Protein AF-A0AAD9V9X5-F1 (afdb_monomer)

Radius of gyration: 22.79 Å; Cα contacts (8 Å, |Δi|>4): 236; chains: 1; bounding box: 56×42×61 Å

pLDDT: mean 84.73, std 11.27, range [33.97, 95.31]

Structure (mmCIF, N/CA/C/O backbone):
data_AF-A0AAD9V9X5-F1
#
_entry.id   AF-A0AAD9V9X5-F1
#
loop_
_atom_site.group_PDB
_atom_site.id
_atom_site.type_symbol
_atom_site.label_atom_id
_atom_site.label_alt_id
_atom_site.label_comp_id
_atom_site.label_asym_id
_atom_site.label_entity_id
_atom_site.label_seq_id
_atom_site.pdbx_PDB_ins_code
_atom_site.Cartn_x
_atom_site.Cartn_y
_atom_site.Cartn_z
_atom_site.occupancy
_atom_site.B_iso_or_equiv
_atom_site.auth_seq_id
_atom_site.auth_comp_id
_atom_site.auth_asym_id
_atom_site.auth_atom_id
_atom_site.pdbx_PDB_model_num
ATOM 1 N N . MET A 1 1 ? -15.789 -14.118 16.056 1.00 52.50 1 MET A N 1
ATOM 2 C CA . MET A 1 1 ? -15.269 -13.652 14.751 1.00 52.50 1 MET A CA 1
ATOM 3 C C . MET A 1 1 ? -16.185 -12.547 14.242 1.00 52.50 1 MET A C 1
ATOM 5 O O . MET A 1 1 ? -17.356 -12.593 14.612 1.00 52.50 1 MET A O 1
ATOM 9 N N . PRO A 1 2 ? -15.682 -11.543 13.499 1.00 64.50 2 PRO A N 1
ATOM 10 C CA . PRO A 1 2 ? -16.537 -10.512 12.907 1.00 64.50 2 PRO A CA 1
ATOM 11 C C . PRO A 1 2 ? -17.587 -11.158 11.996 1.00 64.50 2 PRO A C 1
ATOM 13 O O . PRO A 1 2 ? -17.269 -12.102 11.276 1.00 64.50 2 PRO A O 1
ATOM 16 N N . ALA A 1 3 ? -18.829 -10.673 12.054 1.00 72.44 3 ALA A N 1
ATOM 17 C CA . ALA A 1 3 ? -19.921 -11.204 11.234 1.00 72.44 3 ALA A CA 1
ATOM 18 C C . ALA A 1 3 ? -19.736 -10.841 9.752 1.00 72.44 3 ALA A C 1
ATOM 20 O O . ALA A 1 3 ? -20.106 -11.615 8.877 1.00 72.44 3 ALA A O 1
ATOM 21 N N . PHE A 1 4 ? -19.113 -9.687 9.490 1.00 83.44 4 PHE A N 1
ATOM 22 C CA . PHE A 1 4 ? -18.787 -9.192 8.155 1.00 83.44 4 PHE A CA 1
ATOM 23 C C . PHE A 1 4 ? -17.370 -8.605 8.191 1.00 83.44 4 PHE A C 1
ATOM 25 O O . PHE A 1 4 ? -17.216 -7.457 8.585 1.00 83.44 4 PHE A O 1
ATOM 32 N N . PRO A 1 5 ? -16.308 -9.372 7.899 1.00 89.88 5 PRO A N 1
ATOM 33 C CA . PRO A 1 5 ? -14.942 -8.871 8.023 1.00 89.88 5 PRO A CA 1
ATOM 34 C C . PRO A 1 5 ? -14.666 -7.745 7.020 1.00 89.88 5 PRO A C 1
ATOM 36 O O . PRO A 1 5 ? -14.820 -7.932 5.817 1.00 89.88 5 PRO A O 1
ATOM 39 N N . LEU A 1 6 ? -14.196 -6.607 7.532 1.00 92.19 6 LEU A N 1
ATOM 40 C CA . LEU A 1 6 ? -13.802 -5.438 6.750 1.00 92.19 6 LEU A CA 1
ATOM 41 C C . LEU A 1 6 ? -12.287 -5.208 6.840 1.00 92.19 6 LEU A C 1
ATOM 43 O O . LEU A 1 6 ? -11.717 -5.167 7.937 1.00 92.19 6 LEU A O 1
ATOM 47 N N . VAL A 1 7 ? -11.638 -4.996 5.698 1.00 94.88 7 VAL A N 1
ATOM 48 C CA . VAL A 1 7 ? -10.236 -4.574 5.601 1.00 94.88 7 VAL A CA 1
ATOM 49 C C . VAL A 1 7 ? -10.170 -3.132 5.111 1.00 94.88 7 VAL A C 1
ATOM 51 O O . VAL A 1 7 ? -10.675 -2.805 4.041 1.00 94.88 7 VAL A O 1
ATOM 54 N N . ILE A 1 8 ? -9.518 -2.262 5.881 1.00 93.50 8 ILE A N 1
ATOM 55 C CA . ILE A 1 8 ? -9.288 -0.869 5.479 1.00 93.50 8 ILE A CA 1
ATOM 56 C C . ILE A 1 8 ? -7.951 -0.794 4.751 1.00 93.50 8 ILE A C 1
ATOM 58 O O . ILE A 1 8 ? -6.938 -1.207 5.311 1.00 93.50 8 ILE A O 1
ATOM 62 N N . VAL A 1 9 ? -7.927 -0.233 3.545 1.00 94.69 9 VAL A N 1
ATOM 63 C CA . VAL A 1 9 ? -6.708 -0.043 2.752 1.00 94.69 9 VAL A CA 1
ATOM 64 C C . VAL A 1 9 ? -6.422 1.449 2.586 1.00 94.69 9 VAL A C 1
ATOM 66 O O . VAL A 1 9 ? -7.150 2.176 1.912 1.00 94.69 9 VAL A O 1
ATOM 69 N N . VAL A 1 10 ? -5.335 1.909 3.200 1.00 93.25 10 VAL A N 1
ATOM 70 C CA . VAL A 1 10 ? -4.804 3.266 3.058 1.00 93.25 10 VAL A CA 1
ATOM 71 C C . VAL A 1 10 ? -3.790 3.268 1.921 1.00 93.25 10 VAL A C 1
ATOM 73 O O . VAL A 1 10 ? -2.749 2.621 2.041 1.00 93.25 10 VAL A O 1
ATOM 76 N N . SER A 1 11 ? -4.050 4.011 0.843 1.00 90.62 11 SER A N 1
ATOM 77 C CA . SER A 1 11 ? -3.133 4.100 -0.305 1.00 90.62 11 SER A CA 1
ATOM 78 C C . SER A 1 11 ? -2.888 5.552 -0.754 1.00 90.62 11 SER A C 1
ATOM 80 O O . SER A 1 11 ? -3.828 6.346 -0.831 1.00 90.62 11 SER A O 1
ATOM 82 N N . PRO A 1 12 ? -1.635 5.948 -1.067 1.00 79.19 12 PRO A N 1
ATOM 83 C CA . PRO A 1 12 ? -1.303 7.309 -1.498 1.00 79.19 12 PRO A CA 1
ATOM 84 C C . PRO A 1 12 ? -1.527 7.571 -2.996 1.00 79.19 12 PRO A C 1
ATOM 86 O O . PRO A 1 12 ? -1.335 8.713 -3.438 1.00 79.19 12 PRO A O 1
ATOM 89 N N . LEU A 1 13 ? -1.830 6.537 -3.790 1.00 77.62 13 LEU A N 1
ATOM 90 C CA . LEU A 1 13 ? -1.809 6.585 -5.254 1.00 77.62 13 LEU A CA 1
ATOM 91 C C . LEU A 1 13 ? -3.097 6.007 -5.846 1.00 77.62 13 LEU A C 1
ATOM 93 O O . LEU A 1 13 ? -3.289 4.797 -5.889 1.00 77.62 13 LEU A O 1
ATOM 97 N N . SER A 1 14 ? -3.949 6.882 -6.379 1.00 73.69 14 SER A N 1
ATOM 98 C CA . SER A 1 14 ? -5.229 6.502 -6.990 1.00 73.69 14 SER A CA 1
ATOM 99 C C . SER A 1 14 ? -5.089 5.611 -8.228 1.00 73.69 14 SER A C 1
ATOM 101 O O . SER A 1 14 ? -5.999 4.844 -8.522 1.00 73.69 14 SER A O 1
ATOM 103 N N . SER A 1 15 ? -3.965 5.682 -8.952 1.00 74.62 15 SER A N 1
ATOM 104 C CA . SER A 1 15 ? -3.719 4.845 -10.133 1.00 74.62 15 SER A CA 1
ATOM 105 C C . SER A 1 15 ? -3.572 3.364 -9.781 1.00 74.62 15 SER A C 1
ATOM 107 O O . SER A 1 15 ? -4.175 2.532 -10.443 1.00 74.62 15 SER A O 1
ATOM 109 N N . ILE A 1 16 ? -2.838 3.043 -8.711 1.00 77.88 16 ILE A N 1
ATOM 110 C CA . ILE A 1 16 ? -2.623 1.659 -8.251 1.00 77.88 16 ILE A CA 1
ATOM 111 C C . ILE A 1 16 ? -3.915 1.076 -7.676 1.00 77.88 16 ILE A C 1
ATOM 113 O O . ILE A 1 16 ? -4.229 -0.095 -7.873 1.00 77.88 16 ILE A O 1
ATOM 117 N N . VAL A 1 17 ? -4.685 1.914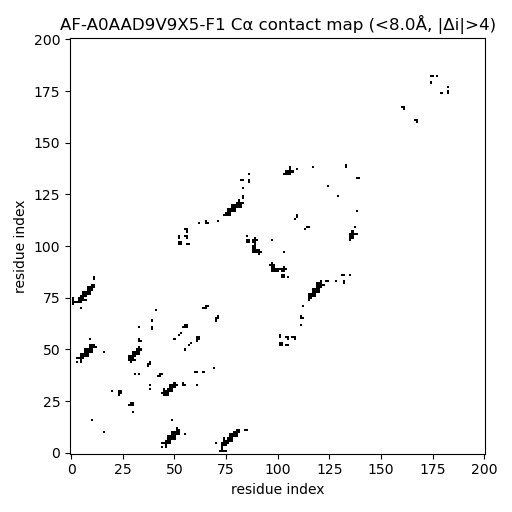 -6.983 1.00 85.56 17 VAL A N 1
ATOM 118 C CA . VAL A 1 17 ? -5.940 1.501 -6.358 1.00 85.56 17 VAL A CA 1
ATOM 119 C C . VAL A 1 17 ? -6.941 0.979 -7.392 1.00 85.56 17 VAL A C 1
ATOM 121 O O . VAL A 1 17 ? -7.599 -0.020 -7.126 1.00 85.56 17 VAL A O 1
ATOM 124 N N . LYS A 1 18 ? -7.028 1.586 -8.585 1.00 85.88 18 LYS A N 1
ATOM 125 C CA . LYS A 1 18 ? -7.938 1.117 -9.648 1.00 85.88 18 LYS A CA 1
ATOM 126 C C . LYS A 1 18 ? -7.653 -0.325 -10.068 1.00 85.88 18 LYS A C 1
ATOM 128 O O . LYS A 1 18 ? -8.586 -1.117 -10.169 1.00 85.88 18 LYS A O 1
ATOM 133 N N . ASP A 1 19 ? -6.382 -0.664 -10.262 1.00 86.75 19 ASP A N 1
ATOM 134 C CA . ASP A 1 19 ? -5.977 -2.013 -10.668 1.00 86.75 19 ASP A CA 1
ATOM 135 C C . ASP A 1 19 ? -6.264 -3.035 -9.558 1.00 86.75 19 ASP A C 1
ATOM 137 O O . ASP A 1 19 ? -6.790 -4.118 -9.823 1.00 86.75 19 ASP A O 1
ATOM 141 N N . GLN A 1 20 ? -5.976 -2.677 -8.300 1.00 90.69 20 GLN A N 1
ATOM 142 C CA . GLN A 1 20 ? -6.265 -3.529 -7.141 1.00 90.69 20 GLN A CA 1
ATOM 143 C C . GLN A 1 20 ? -7.770 -3.772 -6.967 1.00 90.69 20 GLN A C 1
ATOM 145 O O . GLN A 1 20 ? -8.187 -4.908 -6.743 1.00 90.69 20 GLN A O 1
ATOM 150 N N . VAL A 1 21 ? -8.588 -2.726 -7.106 1.00 91.56 21 VAL A N 1
ATOM 151 C CA . VAL A 1 21 ? -10.051 -2.822 -7.009 1.00 91.56 21 VAL A CA 1
ATOM 152 C C . VAL A 1 21 ? -10.596 -3.702 -8.127 1.00 91.56 21 VAL A C 1
ATOM 154 O O . VAL A 1 21 ? -11.341 -4.632 -7.840 1.00 91.56 21 VAL A O 1
ATOM 157 N N . GLY A 1 22 ? -10.163 -3.494 -9.376 1.00 91.25 22 GLY A N 1
ATOM 158 C CA . GLY A 1 22 ? -10.581 -4.335 -10.500 1.00 91.25 22 GLY A CA 1
ATOM 159 C C . GLY A 1 22 ? -10.255 -5.815 -10.279 1.00 91.25 22 GLY A C 1
ATOM 160 O O . GLY A 1 22 ? -11.092 -6.681 -10.529 1.00 91.25 22 GLY A O 1
ATOM 161 N N . PHE A 1 23 ? -9.072 -6.118 -9.739 1.00 93.25 23 PHE A N 1
ATOM 162 C CA . PHE A 1 23 ? -8.702 -7.485 -9.372 1.00 93.25 23 PHE A CA 1
ATOM 163 C C . PHE A 1 23 ? -9.604 -8.071 -8.273 1.00 93.25 23 PHE A C 1
ATOM 165 O O . PHE A 1 23 ? -10.083 -9.194 -8.420 1.00 93.25 23 PHE A O 1
ATOM 172 N N . LEU A 1 24 ? -9.866 -7.324 -7.197 1.00 94.56 24 LEU A N 1
ATOM 173 C CA . LEU A 1 24 ? -10.721 -7.774 -6.091 1.00 94.56 24 LEU A CA 1
ATOM 174 C C . LEU A 1 24 ? -12.172 -7.995 -6.533 1.00 94.56 24 LEU A C 1
ATOM 176 O O . LEU A 1 24 ? -12.765 -9.022 -6.206 1.00 94.56 24 LEU A O 1
ATOM 180 N N . THR A 1 25 ? -12.726 -7.079 -7.324 1.00 93.62 25 THR A N 1
ATOM 181 C CA . THR A 1 25 ? -14.082 -7.204 -7.866 1.00 93.62 25 THR A CA 1
ATOM 182 C C . THR A 1 25 ? -14.200 -8.397 -8.816 1.00 93.62 25 THR A C 1
ATOM 184 O O . THR A 1 25 ? -15.182 -9.129 -8.745 1.00 93.62 25 THR A O 1
ATOM 187 N N . ASN A 1 26 ? -13.179 -8.673 -9.639 1.00 95.31 26 ASN A N 1
ATOM 188 C CA . ASN A 1 26 ? -13.147 -9.871 -10.491 1.00 95.31 26 ASN A CA 1
ATOM 189 C C . ASN A 1 26 ? -13.123 -11.184 -9.689 1.00 95.31 26 ASN A C 1
ATOM 191 O O . ASN A 1 26 ? -13.543 -12.220 -10.199 1.00 95.31 26 ASN A O 1
ATOM 195 N N . LEU A 1 27 ? -12.644 -11.153 -8.443 1.00 94.69 27 LEU A N 1
ATOM 196 C CA . LEU A 1 27 ? -12.712 -12.281 -7.510 1.00 94.69 27 LEU A CA 1
ATOM 197 C C . LEU A 1 27 ? -14.045 -12.353 -6.742 1.00 94.69 27 LEU A C 1
ATOM 199 O O . LEU A 1 27 ? -14.232 -13.274 -5.950 1.00 94.69 27 LEU A O 1
ATOM 203 N N . GLY A 1 28 ? -14.962 -11.408 -6.969 1.00 93.56 28 GLY A N 1
ATOM 204 C CA . GLY A 1 28 ? -16.272 -11.348 -6.321 1.00 93.56 28 GLY A CA 1
ATOM 205 C C . GLY A 1 28 ? -16.290 -10.621 -4.976 1.00 93.56 28 GLY A C 1
ATOM 206 O O . GLY A 1 28 ? -17.264 -10.760 -4.241 1.00 93.56 28 GLY A O 1
ATOM 207 N N . PHE A 1 29 ? -15.243 -9.865 -4.629 1.00 94.12 29 PHE A N 1
ATOM 208 C CA . PHE A 1 29 ? -15.231 -9.070 -3.399 1.00 94.12 29 PHE A CA 1
ATOM 209 C C . PHE A 1 29 ? -15.936 -7.725 -3.578 1.00 94.12 29 PHE A C 1
ATOM 211 O O . PHE A 1 29 ? -15.733 -7.024 -4.573 1.00 94.12 29 PHE A O 1
ATOM 218 N N . GLU A 1 30 ? -16.688 -7.324 -2.554 1.00 92.62 30 GLU A N 1
ATOM 219 C CA . GLU A 1 30 ? -17.260 -5.981 -2.468 1.00 92.62 30 GLU A CA 1
ATOM 220 C C . GLU A 1 30 ? -16.213 -4.978 -1.973 1.00 92.62 30 GLU A C 1
ATOM 222 O O . GLU A 1 30 ? -15.616 -5.140 -0.899 1.00 92.62 30 GLU A O 1
ATOM 227 N N . VAL A 1 31 ? -16.000 -3.926 -2.761 1.00 93.12 31 VAL A N 1
ATOM 228 C CA . VAL A 1 31 ? -15.011 -2.879 -2.504 1.00 93.12 31 VAL A CA 1
ATOM 229 C C . VAL A 1 31 ? -15.703 -1.524 -2.548 1.00 93.12 31 VAL A C 1
ATOM 231 O O . VAL A 1 31 ? -16.470 -1.264 -3.469 1.00 93.12 31 VAL A O 1
ATOM 234 N N . ALA A 1 32 ? -15.413 -0.661 -1.579 1.00 91.31 32 ALA A N 1
ATOM 235 C CA . ALA A 1 32 ? -15.947 0.696 -1.524 1.00 91.31 32 ALA A CA 1
ATOM 236 C C . ALA A 1 32 ? -14.847 1.724 -1.232 1.00 91.31 32 ALA A C 1
ATOM 238 O O . ALA A 1 32 ? -13.739 1.362 -0.804 1.00 91.31 32 ALA A O 1
ATOM 239 N N . PHE A 1 33 ? -15.150 3.007 -1.437 1.00 89.44 33 PHE A N 1
ATOM 240 C CA . PHE A 1 33 ? -14.191 4.097 -1.266 1.00 89.44 33 PHE A CA 1
ATOM 241 C C . PHE A 1 33 ? -14.623 5.110 -0.213 1.00 89.44 33 PHE A C 1
ATOM 243 O O . PHE A 1 33 ? -15.734 5.628 -0.212 1.00 89.44 33 PHE A O 1
ATOM 250 N N . ILE A 1 34 ? -13.688 5.487 0.652 1.00 84.06 34 ILE A N 1
ATOM 251 C CA . ILE A 1 34 ? -13.884 6.559 1.622 1.00 84.06 34 ILE A CA 1
ATOM 252 C C . ILE A 1 34 ? -14.127 7.868 0.873 1.00 84.06 34 ILE A C 1
ATOM 254 O O . ILE A 1 34 ? -13.261 8.354 0.144 1.00 84.06 34 ILE A O 1
ATOM 258 N N . GLY A 1 35 ? -15.314 8.432 1.081 1.00 72.88 35 GLY A N 1
ATOM 259 C CA . GLY A 1 35 ? -15.832 9.586 0.347 1.00 72.88 35 GLY A CA 1
ATOM 260 C C . GLY A 1 35 ? -17.194 9.309 -0.288 1.00 72.88 35 GLY A C 1
ATOM 261 O O . GLY A 1 35 ? -17.927 10.254 -0.564 1.00 72.88 35 GLY A O 1
ATOM 262 N N . GLU A 1 36 ? -17.559 8.037 -0.463 1.00 72.81 36 GLU A N 1
ATOM 263 C CA . GLU A 1 36 ? -18.901 7.626 -0.880 1.00 72.81 36 GLU A CA 1
ATOM 264 C C . GLU A 1 36 ? -19.849 7.702 0.332 1.00 72.81 36 GLU A C 1
ATOM 266 O O . GLU A 1 36 ? -19.603 7.081 1.370 1.00 72.81 36 GLU A O 1
ATOM 271 N N . GLY A 1 37 ? -20.896 8.532 0.235 1.00 63.84 37 GLY A N 1
ATOM 272 C CA . GLY A 1 37 ? -21.766 8.891 1.367 1.00 63.84 37 GLY A CA 1
ATOM 273 C C . GLY A 1 37 ? -22.451 7.697 2.038 1.00 63.84 37 GLY A C 1
ATOM 274 O O . GLY A 1 37 ? -22.542 7.651 3.264 1.00 63.84 37 GLY A O 1
ATOM 275 N N . ASP A 1 38 ? -22.818 6.687 1.251 1.00 69.31 38 ASP A N 1
ATOM 276 C CA . ASP A 1 38 ? -23.560 5.501 1.699 1.00 69.31 38 ASP A CA 1
ATOM 277 C C . ASP A 1 38 ? -22.790 4.630 2.710 1.00 69.31 38 ASP A C 1
ATOM 279 O O . ASP A 1 38 ? -23.383 3.857 3.471 1.00 69.31 38 ASP A O 1
ATOM 283 N N . ILE A 1 39 ? -21.459 4.761 2.754 1.00 77.56 39 ILE A N 1
ATOM 284 C CA . ILE A 1 39 ? -20.601 4.036 3.699 1.00 77.56 39 ILE A CA 1
ATOM 285 C C . ILE A 1 39 ? -20.759 4.614 5.107 1.00 77.56 39 ILE A C 1
ATOM 287 O O . ILE A 1 39 ? -20.832 3.866 6.083 1.00 77.56 39 ILE A O 1
ATOM 291 N N . ILE A 1 40 ? -20.848 5.940 5.235 1.00 72.75 40 ILE A N 1
ATOM 292 C CA . ILE A 1 40 ? -20.985 6.596 6.544 1.00 72.75 40 ILE A CA 1
ATOM 293 C C . ILE A 1 40 ? -22.306 6.180 7.199 1.00 72.75 40 ILE A C 1
ATOM 295 O O . ILE A 1 40 ? -22.339 5.904 8.397 1.00 72.75 40 ILE A O 1
ATOM 299 N N . GLU A 1 41 ? -23.365 6.062 6.398 1.00 71.12 41 GLU A N 1
ATOM 300 C CA . GLU A 1 41 ? -24.692 5.625 6.845 1.00 71.12 41 GLU A CA 1
ATOM 301 C C . GLU A 1 41 ? -24.750 4.128 7.200 1.00 71.12 41 GLU A C 1
ATOM 303 O O . GLU A 1 41 ? -25.682 3.682 7.867 1.00 71.12 41 GLU A O 1
ATOM 308 N N . GLY A 1 42 ? -23.738 3.342 6.810 1.00 71.25 42 GLY A N 1
ATOM 309 C CA . GLY A 1 42 ? -23.670 1.903 7.080 1.00 71.25 42 GLY A CA 1
ATOM 310 C C . GLY A 1 42 ? -24.628 1.067 6.227 1.00 71.25 42 GLY A C 1
ATOM 311 O O . GLY A 1 42 ? -24.882 -0.096 6.553 1.00 71.25 42 GLY A O 1
ATOM 312 N N . ASN A 1 43 ? -25.145 1.643 5.138 1.00 75.88 43 ASN A N 1
ATOM 313 C CA . ASN A 1 43 ? -26.044 0.969 4.198 1.00 75.88 43 ASN A CA 1
ATOM 314 C C . ASN A 1 43 ? -25.306 -0.064 3.332 1.00 75.88 43 ASN A C 1
ATOM 316 O O . ASN A 1 43 ? -25.917 -1.006 2.830 1.00 75.88 43 ASN A O 1
ATOM 320 N N . ILE A 1 44 ? -23.987 0.088 3.194 1.00 79.12 44 ILE A N 1
ATOM 321 C CA . ILE A 1 44 ? -23.110 -0.812 2.441 1.00 79.12 44 ILE A CA 1
ATOM 322 C C . ILE A 1 44 ? -22.174 -1.526 3.419 1.00 79.12 44 ILE A C 1
ATOM 324 O O . ILE A 1 44 ? -21.664 -0.918 4.362 1.00 79.12 44 ILE A O 1
ATOM 328 N N . LYS A 1 45 ? -21.928 -2.822 3.192 1.00 84.56 45 LYS A N 1
ATOM 329 C CA . LYS A 1 45 ? -21.042 -3.662 4.017 1.00 84.56 45 LYS A CA 1
ATOM 330 C C . LYS A 1 45 ? -19.897 -4.238 3.178 1.00 84.56 45 LYS A C 1
ATOM 332 O O . LYS A 1 45 ? -19.832 -5.454 3.001 1.00 84.56 45 LYS A O 1
ATOM 337 N N . PRO A 1 46 ? -18.993 -3.385 2.667 1.00 90.69 46 PRO A N 1
ATOM 338 C CA . PRO A 1 46 ? -17.915 -3.851 1.814 1.00 90.69 46 PRO A CA 1
ATOM 339 C C . PRO A 1 46 ? -16.939 -4.728 2.604 1.00 90.69 46 PRO A C 1
ATOM 341 O O . PRO A 1 46 ? -16.766 -4.575 3.815 1.00 90.69 46 PRO A O 1
ATOM 344 N N . GLN A 1 47 ? -16.238 -5.610 1.900 1.00 93.44 47 GLN A N 1
ATOM 345 C CA . GLN A 1 47 ? -15.145 -6.396 2.476 1.00 93.44 47 GLN A CA 1
ATOM 346 C C . GLN A 1 47 ? -13.828 -5.612 2.452 1.00 93.44 47 GLN A C 1
ATOM 348 O O . GLN A 1 47 ? -12.964 -5.822 3.307 1.00 93.44 47 GLN A O 1
ATOM 353 N N . PHE A 1 48 ? -13.692 -4.670 1.513 1.00 94.44 48 PHE A N 1
ATOM 354 C CA . PHE A 1 48 ? -12.545 -3.773 1.401 1.00 94.44 48 PHE A CA 1
ATOM 355 C C . PHE A 1 48 ? -12.988 -2.314 1.325 1.00 94.44 48 PHE A C 1
ATOM 357 O O . PHE A 1 48 ? -13.823 -1.950 0.501 1.00 94.44 48 PHE A O 1
ATOM 364 N N . LEU A 1 49 ? -12.383 -1.464 2.151 1.00 92.69 49 LEU A N 1
ATOM 365 C CA . LEU A 1 49 ? -12.619 -0.024 2.152 1.00 92.69 49 LEU A CA 1
ATOM 366 C C . LEU A 1 49 ? -11.323 0.715 1.828 1.00 92.69 49 LEU A C 1
ATOM 368 O O . LEU A 1 49 ? -10.401 0.747 2.645 1.00 92.69 49 LEU A O 1
ATOM 372 N N . TYR A 1 50 ? -11.258 1.317 0.645 1.00 93.31 50 TYR A N 1
ATOM 373 C CA . TYR A 1 50 ? -10.095 2.066 0.177 1.00 93.31 50 TYR A CA 1
ATOM 374 C C . TYR A 1 50 ? -10.198 3.545 0.526 1.00 93.31 50 TYR A C 1
ATOM 376 O O . TYR A 1 50 ? -11.247 4.162 0.377 1.00 93.31 50 TYR A O 1
ATOM 384 N N . GLY A 1 51 ? -9.086 4.160 0.914 1.00 90.81 51 GLY A N 1
ATOM 385 C CA . GLY A 1 51 ? -9.031 5.605 1.098 1.00 90.81 51 GLY A CA 1
ATOM 386 C C . GLY A 1 51 ? -7.613 6.146 1.075 1.00 90.81 51 GLY A C 1
ATOM 387 O O . GLY A 1 51 ? -6.638 5.422 1.285 1.00 90.81 51 GLY A O 1
ATOM 388 N N . SER A 1 52 ? -7.490 7.445 0.822 1.00 89.81 52 SER A N 1
ATOM 389 C CA . SER A 1 52 ? -6.221 8.135 1.018 1.00 89.81 52 SER A CA 1
ATOM 390 C C . SER A 1 52 ? -6.058 8.554 2.490 1.00 89.81 52 SER A C 1
ATOM 392 O O . SER A 1 52 ? -7.024 8.533 3.259 1.00 89.81 52 SER A O 1
ATOM 394 N N . PRO A 1 53 ? -4.845 8.936 2.927 1.00 89.06 53 PRO A N 1
ATOM 395 C CA . PRO A 1 53 ? -4.621 9.418 4.290 1.00 89.06 53 PRO A CA 1
ATOM 396 C C . PRO A 1 53 ? -5.511 10.601 4.692 1.00 89.06 53 PRO A C 1
ATOM 398 O O . PRO A 1 53 ? -5.873 10.731 5.858 1.00 89.06 53 PRO A O 1
ATOM 401 N N . GLU A 1 54 ? -5.853 11.471 3.738 1.00 88.88 54 GLU A N 1
ATOM 402 C CA . GLU A 1 54 ? -6.604 12.703 3.981 1.00 88.88 54 GLU A CA 1
ATOM 403 C C . GLU A 1 54 ? -7.999 12.473 4.578 1.00 88.88 54 GLU A C 1
ATOM 405 O O . GLU A 1 54 ? -8.233 12.987 5.666 1.00 88.88 54 GLU A O 1
ATOM 410 N N . PRO A 1 55 ? -8.920 11.715 3.960 1.00 87.19 55 PRO A N 1
ATOM 411 C CA . PRO A 1 55 ? -10.230 11.489 4.556 1.00 87.19 55 PRO A CA 1
ATOM 412 C C . PRO A 1 55 ? -10.169 10.547 5.768 1.00 87.19 55 PRO A C 1
ATOM 414 O O . PRO A 1 55 ? -10.883 10.760 6.737 1.00 87.19 55 PRO A O 1
ATOM 417 N N . ILE A 1 56 ? -9.270 9.556 5.782 1.00 87.44 56 ILE A N 1
ATOM 418 C CA . ILE A 1 56 ? -9.168 8.588 6.891 1.00 87.44 56 ILE A CA 1
ATOM 419 C C . ILE A 1 56 ? -8.748 9.254 8.204 1.00 87.44 56 ILE A C 1
ATOM 421 O O . ILE A 1 56 ? -9.241 8.906 9.276 1.00 87.44 56 ILE A O 1
ATOM 425 N N . VAL A 1 57 ? -7.791 10.178 8.127 1.00 87.19 57 VAL A N 1
ATOM 426 C CA . VAL A 1 57 ? -7.146 10.781 9.302 1.00 87.19 57 VAL A CA 1
ATOM 427 C C . VAL A 1 57 ? -7.532 12.245 9.473 1.00 87.19 57 VAL A C 1
ATOM 429 O O . VAL A 1 57 ? -7.419 12.790 10.569 1.00 87.19 57 VAL A O 1
ATOM 432 N N . GLY A 1 58 ? -7.946 12.916 8.407 1.00 85.94 58 GLY A N 1
ATOM 433 C CA . GLY A 1 58 ? -8.208 14.350 8.413 1.00 85.94 58 GLY A CA 1
ATOM 434 C C . GLY A 1 58 ? -9.666 14.743 8.526 1.00 85.94 58 GLY A C 1
ATOM 435 O O . GLY A 1 58 ? -9.941 15.847 8.991 1.00 85.94 58 GLY A O 1
ATOM 436 N N . ASP A 1 59 ? -10.588 13.863 8.151 1.00 88.12 59 ASP A N 1
ATOM 437 C CA . ASP A 1 59 ? -12.016 14.156 8.180 1.00 88.12 59 ASP A CA 1
ATOM 438 C C . ASP A 1 59 ? -12.657 13.611 9.461 1.00 88.12 59 ASP A C 1
ATOM 440 O O . ASP A 1 59 ? -12.556 12.427 9.794 1.00 88.12 59 ASP A O 1
ATOM 444 N N . ILE A 1 60 ? -13.320 14.501 10.198 1.00 85.62 60 ILE A N 1
ATOM 445 C CA . ILE A 1 60 ? -13.973 14.166 11.461 1.00 85.62 60 ILE A CA 1
ATOM 446 C C . ILE A 1 60 ? -15.141 13.197 11.261 1.00 85.62 60 ILE A C 1
ATOM 448 O O . ILE A 1 60 ? -15.319 12.307 12.088 1.00 85.62 60 ILE A O 1
ATOM 452 N N . LYS A 1 61 ? -15.862 13.286 10.134 1.00 86.00 61 LYS A N 1
ATOM 453 C CA . LYS A 1 61 ? -17.002 12.406 9.842 1.00 86.00 61 LYS A CA 1
ATOM 454 C C . LYS A 1 61 ? -16.557 10.954 9.723 1.00 86.00 61 LYS A C 1
ATOM 456 O O . LYS A 1 61 ? -17.185 10.058 10.275 1.00 86.00 61 LYS A O 1
ATOM 461 N N . PHE A 1 62 ? -15.427 10.714 9.058 1.00 83.06 62 PHE A N 1
ATOM 462 C CA . PHE A 1 62 ? -14.872 9.366 8.933 1.00 83.06 62 PHE A CA 1
ATOM 463 C C . PHE A 1 62 ? -14.264 8.865 10.247 1.00 83.06 62 PHE A C 1
ATOM 465 O O . PHE A 1 62 ? -14.374 7.679 10.553 1.00 83.06 62 PHE A O 1
ATOM 472 N N . LYS A 1 63 ? -13.700 9.748 11.082 1.00 83.81 63 LYS A N 1
ATOM 473 C CA . LYS A 1 63 ? -13.298 9.371 12.451 1.00 83.81 63 LYS A CA 1
ATOM 474 C C . LYS A 1 63 ? -14.492 8.933 13.300 1.00 83.81 63 LYS A C 1
ATOM 476 O O . LYS A 1 63 ? -14.409 7.923 14.002 1.00 83.81 63 LYS A O 1
ATOM 481 N N . GLU A 1 64 ? -15.594 9.673 13.234 1.00 85.00 64 GLU A N 1
ATOM 482 C CA . GLU A 1 64 ? -16.844 9.341 13.923 1.00 85.00 64 GLU A CA 1
ATOM 483 C C . GLU A 1 64 ? -17.447 8.040 13.391 1.00 85.00 64 GLU A C 1
ATOM 485 O O . GLU A 1 64 ? -17.849 7.191 14.186 1.00 85.00 64 GLU A O 1
ATOM 490 N N . MET A 1 65 ? -17.387 7.814 12.075 1.00 86.06 65 MET A N 1
ATOM 491 C CA . MET A 1 65 ? -17.831 6.569 11.449 1.00 86.06 65 MET A CA 1
ATOM 492 C C . MET A 1 65 ? -17.175 5.340 12.102 1.00 86.06 65 MET A C 1
ATOM 494 O O . MET A 1 65 ? -17.860 4.388 12.482 1.00 86.06 65 MET A O 1
ATOM 498 N N . PHE A 1 66 ? -15.857 5.376 12.331 1.00 84.81 66 PHE A N 1
ATOM 499 C CA . PHE A 1 66 ? -15.138 4.282 13.000 1.00 84.81 66 PHE A CA 1
ATOM 500 C C . PHE A 1 66 ? -15.515 4.091 14.475 1.00 84.81 66 PHE A C 1
ATOM 502 O O . PHE A 1 66 ? -15.165 3.066 15.063 1.00 84.81 66 PHE A O 1
ATOM 509 N N . SER A 1 67 ? -16.237 5.035 15.081 1.00 82.88 67 SER A N 1
ATOM 510 C CA . SER A 1 67 ? -16.765 4.899 16.440 1.00 82.88 67 SER A CA 1
ATOM 511 C C . SER A 1 67 ? -18.055 4.071 16.493 1.00 82.88 67 SER A C 1
ATOM 513 O O . SER A 1 67 ? -18.358 3.515 17.554 1.00 82.88 67 SER A O 1
ATOM 515 N N . HIS A 1 68 ? -18.783 3.917 15.378 1.00 84.62 68 HIS A N 1
ATOM 516 C CA . HIS A 1 68 ? -19.978 3.073 15.330 1.00 84.62 68 HIS A CA 1
ATOM 517 C C . HIS A 1 68 ? -19.645 1.599 15.587 1.00 84.62 68 HIS A C 1
ATOM 519 O O . HIS A 1 68 ? -18.641 1.059 15.112 1.00 84.62 68 HIS A O 1
ATOM 525 N N . LEU A 1 69 ? -20.536 0.920 16.319 1.00 81.50 69 LEU A N 1
ATOM 526 C CA . LEU A 1 69 ? -20.344 -0.465 16.756 1.00 81.50 69 LEU A CA 1
ATOM 527 C C . LEU A 1 69 ? -20.074 -1.417 15.584 1.00 81.50 69 LEU A C 1
ATOM 529 O O . LEU A 1 69 ? -19.211 -2.287 15.697 1.00 81.50 69 LEU A O 1
ATOM 533 N N . HIS A 1 70 ? -20.763 -1.197 14.458 1.00 81.94 70 HIS A N 1
ATOM 534 C CA . HIS A 1 70 ? -20.578 -1.958 13.228 1.00 81.94 70 HIS A CA 1
ATOM 535 C C . HIS A 1 70 ? -19.103 -1.993 12.808 1.00 81.94 70 HIS A C 1
ATOM 537 O O . HIS A 1 70 ? -18.527 -3.073 12.719 1.00 81.94 70 HIS A O 1
ATOM 543 N N . TYR A 1 71 ? -18.458 -0.837 12.642 1.00 83.88 71 TYR A N 1
ATOM 544 C CA . TYR A 1 71 ? -17.058 -0.763 12.223 1.00 83.88 71 TYR A CA 1
ATOM 545 C C . TYR A 1 71 ? -16.098 -1.276 13.299 1.00 83.88 71 TYR A C 1
ATOM 547 O O . TYR A 1 71 ? -15.193 -2.057 13.002 1.00 83.88 71 TYR A O 1
ATOM 555 N N . ARG A 1 72 ? -16.322 -0.937 14.575 1.00 82.62 72 ARG A N 1
ATOM 556 C CA . ARG A 1 72 ? -15.440 -1.386 15.672 1.00 82.62 72 ARG A CA 1
ATOM 557 C C . ARG A 1 72 ? -15.373 -2.904 15.821 1.00 82.62 72 ARG A C 1
ATOM 559 O O . ARG A 1 72 ? -14.334 -3.417 16.242 1.00 82.62 72 ARG A O 1
ATOM 566 N N . GLN A 1 73 ? -16.469 -3.602 15.525 1.00 85.31 73 GLN A N 1
ATOM 567 C CA . GLN A 1 73 ? -16.557 -5.060 15.635 1.00 85.31 73 GLN A CA 1
ATOM 568 C C . GLN A 1 73 ? -16.125 -5.791 14.363 1.00 85.31 73 GLN A C 1
ATOM 570 O O . GLN A 1 73 ? -15.677 -6.932 14.459 1.00 85.31 73 GLN A O 1
ATOM 575 N N . ASN A 1 74 ? -16.260 -5.152 13.199 1.00 88.50 74 ASN A N 1
ATOM 576 C CA . ASN A 1 74 ? -16.087 -5.805 11.904 1.00 88.50 74 ASN A CA 1
ATOM 577 C C . ASN A 1 74 ? -14.755 -5.504 11.212 1.00 88.50 74 ASN A C 1
ATOM 579 O O . ASN A 1 74 ? -14.312 -6.321 10.405 1.00 88.50 74 ASN A O 1
ATOM 583 N N . VAL A 1 75 ? -14.072 -4.398 11.545 1.00 91.38 75 VAL A N 1
ATOM 584 C CA . VAL A 1 75 ? -12.728 -4.147 11.004 1.00 91.38 75 VAL A CA 1
ATOM 585 C C . VAL A 1 75 ? -11.770 -5.222 11.513 1.00 91.38 75 VAL A C 1
ATOM 587 O O . VAL A 1 75 ? -11.454 -5.289 12.706 1.00 91.38 75 VAL A O 1
ATOM 590 N N . ALA A 1 76 ? -11.295 -6.042 10.581 1.00 92.94 76 ALA A N 1
ATOM 591 C CA . ALA A 1 76 ? -10.376 -7.142 10.822 1.00 92.94 76 ALA A CA 1
ATOM 592 C C . ALA A 1 76 ? -8.912 -6.684 10.757 1.00 92.94 76 ALA A C 1
ATOM 594 O O . ALA A 1 76 ? -8.094 -7.100 11.579 1.00 92.94 76 ALA A O 1
ATOM 595 N N . ALA A 1 77 ? -8.582 -5.812 9.801 1.00 93.75 77 ALA A N 1
ATOM 596 C CA . ALA A 1 77 ? -7.224 -5.322 9.598 1.00 93.75 77 ALA A CA 1
ATOM 597 C C . ALA A 1 77 ? -7.194 -3.948 8.920 1.00 93.75 77 ALA A C 1
ATOM 599 O O . ALA A 1 77 ? -8.120 -3.552 8.210 1.00 93.75 77 ALA A O 1
ATOM 600 N N . ILE A 1 78 ? -6.080 -3.254 9.126 1.00 94.19 78 ILE A N 1
ATOM 601 C CA . ILE A 1 78 ? -5.714 -2.019 8.441 1.00 94.19 78 ILE A CA 1
ATOM 602 C C . ILE A 1 78 ? -4.467 -2.316 7.616 1.00 94.19 78 ILE A C 1
ATOM 604 O O . ILE A 1 78 ? -3.461 -2.776 8.153 1.00 94.19 78 ILE A O 1
ATOM 608 N N . VAL A 1 79 ? -4.515 -2.027 6.325 1.00 95.25 79 VAL A N 1
ATOM 609 C CA . VAL A 1 79 ? -3.399 -2.164 5.396 1.00 95.25 79 VAL A CA 1
ATOM 610 C C . VAL A 1 79 ? -2.981 -0.774 4.952 1.00 95.25 79 VAL A C 1
ATOM 612 O O . VAL A 1 79 ? -3.763 -0.031 4.376 1.00 95.25 79 VAL A O 1
ATOM 615 N N . CYS A 1 80 ? -1.737 -0.420 5.219 1.00 94.00 80 CYS A N 1
ATOM 616 C CA . CYS A 1 80 ? -1.104 0.783 4.717 1.00 94.00 80 CYS A CA 1
ATOM 617 C C . CYS A 1 80 ? -0.203 0.378 3.550 1.00 94.00 80 CYS A C 1
ATOM 619 O O . CYS A 1 80 ? 0.819 -0.276 3.771 1.00 94.00 80 CYS A O 1
ATOM 621 N N . ASP A 1 81 ? -0.588 0.739 2.330 1.00 92.62 81 ASP A N 1
ATOM 622 C CA . ASP A 1 81 ? 0.176 0.445 1.120 1.00 92.62 81 ASP A CA 1
ATOM 623 C C . ASP A 1 81 ? 1.160 1.578 0.800 1.00 92.62 81 ASP A C 1
ATOM 625 O O . ASP A 1 81 ? 0.918 2.745 1.120 1.00 92.62 81 ASP A O 1
ATOM 629 N N . GLU A 1 82 ? 2.289 1.232 0.185 1.00 89.44 82 GLU A N 1
ATOM 630 C CA . GLU A 1 82 ? 3.352 2.171 -0.183 1.00 89.44 82 GLU A CA 1
ATOM 631 C C . GLU A 1 82 ? 3.809 3.086 0.976 1.00 89.44 82 GLU A C 1
ATOM 633 O O . GLU A 1 82 ? 4.039 4.284 0.797 1.00 89.44 82 GLU A O 1
ATOM 638 N N . VAL A 1 83 ? 3.986 2.543 2.190 1.00 91.25 83 VAL A N 1
ATOM 639 C CA . VAL A 1 83 ? 4.229 3.349 3.416 1.00 91.25 83 VAL A CA 1
ATOM 640 C C . VAL A 1 83 ? 5.468 4.245 3.368 1.00 91.25 83 VAL A C 1
ATOM 642 O O . VAL A 1 83 ? 5.538 5.268 4.050 1.00 91.25 83 VAL A O 1
ATOM 645 N N . GLN A 1 84 ? 6.439 3.900 2.528 1.00 89.12 84 GLN A N 1
ATOM 646 C CA . GLN A 1 84 ? 7.576 4.758 2.200 1.00 89.12 84 GLN A CA 1
ATOM 647 C C . GLN A 1 84 ? 7.125 6.125 1.655 1.00 89.12 84 GLN A C 1
ATOM 649 O O . GLN A 1 84 ? 7.664 7.160 2.041 1.00 89.12 84 GLN A O 1
ATOM 654 N N . VAL A 1 85 ? 6.082 6.158 0.823 1.00 86.75 85 VAL A N 1
ATOM 655 C CA . VAL A 1 85 ? 5.503 7.384 0.262 1.00 86.75 85 VAL A CA 1
ATOM 656 C C . VAL A 1 85 ? 4.847 8.223 1.355 1.00 86.75 85 VAL A C 1
ATOM 658 O O . VAL A 1 85 ? 4.958 9.450 1.318 1.00 86.75 85 VAL A O 1
ATOM 661 N N . PHE A 1 86 ? 4.212 7.591 2.348 1.00 84.81 86 PHE A N 1
ATOM 662 C CA . PHE A 1 86 ? 3.640 8.313 3.486 1.00 84.81 86 PHE A CA 1
ATOM 663 C C . PHE A 1 86 ? 4.707 9.067 4.267 1.00 84.81 86 PHE A C 1
ATOM 665 O O . PHE A 1 86 ? 4.517 10.246 4.562 1.00 84.81 86 PHE A O 1
ATOM 672 N N . LEU A 1 87 ? 5.853 8.428 4.518 1.00 84.25 87 LEU A N 1
ATOM 673 C CA . LEU A 1 87 ? 6.994 9.107 5.121 1.00 84.25 87 LEU A CA 1
ATOM 674 C C . LEU A 1 87 ? 7.478 10.268 4.258 1.00 84.25 87 LEU A C 1
ATOM 676 O O . LEU A 1 87 ? 7.522 11.396 4.732 1.00 84.25 87 LEU A O 1
ATOM 680 N N . PHE A 1 88 ? 7.797 10.030 2.984 1.00 83.19 88 PHE A N 1
ATOM 681 C CA . PHE A 1 88 ? 8.383 11.073 2.137 1.00 83.19 88 PHE A CA 1
ATOM 682 C C . PHE A 1 88 ? 7.460 12.279 1.929 1.00 83.19 88 PHE A C 1
ATOM 684 O O . PHE A 1 88 ? 7.948 13.403 1.800 1.00 83.19 88 PHE A O 1
ATOM 691 N N . ARG A 1 89 ? 6.140 12.059 1.873 1.00 81.00 89 ARG A N 1
ATOM 692 C CA . ARG A 1 89 ? 5.144 13.129 1.712 1.00 81.00 89 ARG A CA 1
ATOM 693 C C . ARG A 1 89 ? 4.731 13.764 3.043 1.00 81.00 89 ARG A C 1
ATOM 695 O O . ARG A 1 89 ? 4.322 14.924 3.047 1.00 81.00 89 ARG A O 1
ATOM 702 N N . GLY A 1 90 ? 4.807 13.017 4.142 1.00 76.44 90 GLY A N 1
ATOM 703 C CA . GLY A 1 90 ? 4.446 13.453 5.491 1.00 76.44 90 GLY A CA 1
ATOM 704 C C . GLY A 1 90 ? 5.592 14.087 6.283 1.00 76.44 90 GLY A C 1
ATOM 705 O O . GLY A 1 90 ? 5.333 14.796 7.254 1.00 76.44 90 GLY A O 1
ATOM 706 N N . GLU A 1 91 ? 6.847 13.870 5.885 1.00 78.75 91 GLU A N 1
ATOM 707 C CA . GLU A 1 91 ? 8.012 14.528 6.477 1.00 78.75 91 GLU A CA 1
ATOM 708 C C . GLU A 1 91 ? 8.045 16.021 6.103 1.00 78.75 91 GLU A C 1
ATOM 710 O O . GLU A 1 91 ? 7.819 16.414 4.955 1.00 78.75 91 GLU A O 1
ATOM 715 N N . LYS A 1 92 ? 8.368 16.872 7.084 1.00 71.62 92 LYS A N 1
ATOM 716 C CA . LYS A 1 92 ? 8.765 18.259 6.817 1.00 71.62 92 LYS A CA 1
ATOM 717 C C . LYS A 1 92 ? 10.145 18.256 6.169 1.00 71.62 92 LYS A C 1
ATOM 719 O O . LYS A 1 92 ? 11.081 17.698 6.740 1.00 71.62 92 LYS A O 1
ATOM 724 N N . LYS A 1 93 ? 10.276 18.917 5.021 1.00 64.31 93 LYS A N 1
ATOM 725 C CA . LYS A 1 93 ? 11.573 19.237 4.419 1.00 64.31 93 LYS A CA 1
ATOM 726 C C . LYS A 1 93 ? 11.781 20.748 4.531 1.00 64.31 93 LYS A C 1
ATOM 728 O O . LYS A 1 93 ? 11.061 21.525 3.907 1.00 64.31 93 LYS A O 1
ATOM 733 N N . ASP A 1 94 ? 12.750 21.139 5.355 1.00 65.31 94 ASP A N 1
ATOM 734 C CA . ASP A 1 94 ? 13.160 22.525 5.616 1.00 65.31 94 ASP A CA 1
ATOM 735 C C . ASP A 1 94 ? 12.048 23.441 6.173 1.00 65.31 94 ASP A C 1
ATOM 737 O O . ASP A 1 94 ? 11.090 22.986 6.798 1.00 65.31 94 ASP A O 1
ATOM 741 N N . LYS A 1 95 ? 12.178 24.766 5.979 1.00 63.22 95 LYS A N 1
ATOM 742 C CA . LYS A 1 95 ? 11.212 25.802 6.411 1.00 63.22 95 LYS A CA 1
ATOM 743 C C . LYS A 1 95 ? 9.813 25.648 5.785 1.00 63.22 95 LYS A C 1
ATOM 745 O O . LYS A 1 95 ? 8.915 26.418 6.120 1.00 63.22 95 LYS A O 1
ATOM 750 N N . LYS A 1 96 ? 9.614 24.688 4.874 1.00 60.75 96 LYS A N 1
ATOM 751 C CA . LYS A 1 96 ? 8.320 24.369 4.267 1.00 60.75 96 LYS A CA 1
ATOM 752 C C . LYS A 1 96 ? 7.696 23.175 4.998 1.00 60.75 96 LYS A C 1
ATOM 754 O O . LYS A 1 96 ? 8.363 22.214 5.369 1.00 60.75 96 LYS A O 1
ATOM 759 N N . GLY A 1 97 ? 6.395 23.271 5.263 1.00 67.50 97 GLY A N 1
ATOM 760 C CA . GLY A 1 97 ? 5.621 22.201 5.894 1.00 67.50 97 GLY A CA 1
ATOM 761 C C . GLY A 1 97 ? 5.644 20.886 5.093 1.00 67.50 97 GLY A C 1
ATOM 762 O O . GLY A 1 97 ? 6.176 20.843 3.983 1.00 67.50 97 GLY A O 1
ATOM 763 N N . PRO A 1 98 ? 5.060 19.802 5.632 1.00 76.50 98 PRO A N 1
ATOM 764 C CA . PRO A 1 98 ? 4.984 18.537 4.909 1.00 76.50 98 PRO A CA 1
ATOM 765 C C . PRO A 1 98 ? 4.129 18.687 3.644 1.00 76.50 98 PRO A C 1
ATOM 767 O O . PRO A 1 98 ? 3.127 19.403 3.656 1.00 76.50 98 PRO A O 1
ATOM 770 N N . PHE A 1 99 ? 4.494 17.982 2.569 1.00 74.00 99 PHE A N 1
ATOM 771 C CA . PHE A 1 99 ? 3.769 18.036 1.292 1.00 74.00 99 PHE A CA 1
ATOM 772 C C . PHE A 1 99 ? 2.317 17.557 1.431 1.00 74.00 99 PHE A C 1
ATOM 774 O O . PHE A 1 99 ? 1.398 18.154 0.875 1.00 74.00 99 PHE A O 1
ATOM 781 N N . ARG A 1 100 ? 2.100 16.494 2.212 1.00 79.12 100 ARG A N 1
ATOM 782 C CA . ARG A 1 100 ? 0.778 16.008 2.619 1.00 79.12 100 ARG A CA 1
ATOM 783 C C . ARG A 1 100 ? 0.790 15.700 4.108 1.00 79.12 100 ARG A C 1
ATOM 785 O O . ARG A 1 100 ? 1.182 14.613 4.523 1.00 79.12 100 ARG A O 1
ATOM 792 N N . LYS A 1 101 ? 0.325 16.660 4.912 1.00 84.25 101 LYS A N 1
ATOM 793 C CA . LYS A 1 101 ? 0.263 16.573 6.383 1.00 84.25 101 LYS A CA 1
ATOM 794 C C . LYS A 1 101 ? -0.306 15.237 6.880 1.00 84.25 101 LYS A C 1
ATOM 796 O O . LYS A 1 101 ? 0.295 14.607 7.742 1.00 84.25 101 LYS A O 1
ATOM 801 N N . TRP A 1 102 ? -1.428 14.797 6.312 1.00 85.62 102 TRP A N 1
ATOM 802 C CA . TRP A 1 102 ? -2.157 13.610 6.767 1.00 85.62 102 TRP A CA 1
ATOM 803 C C . TRP A 1 102 ? -1.396 12.297 6.558 1.00 85.62 102 TRP A C 1
ATOM 805 O O . TRP A 1 102 ? -1.552 11.377 7.352 1.00 85.62 102 TRP A O 1
ATOM 815 N N . CYS A 1 103 ? -0.492 12.231 5.573 1.00 84.25 103 CYS A N 1
ATOM 816 C CA . CYS A 1 103 ? 0.394 11.079 5.381 1.00 84.25 103 CYS A CA 1
ATOM 817 C C . CYS A 1 103 ? 1.295 10.832 6.605 1.00 84.25 103 CYS A C 1
ATOM 819 O O . CYS A 1 103 ? 1.520 9.686 6.981 1.00 84.25 103 CYS A O 1
ATOM 821 N N . GLY A 1 104 ? 1.773 11.897 7.259 1.00 83.00 104 GLY A N 1
ATOM 822 C CA . GLY A 1 104 ? 2.605 11.788 8.463 1.00 83.00 104 GLY A CA 1
ATOM 823 C C . GLY A 1 104 ? 1.828 11.387 9.722 1.00 83.00 104 GLY A C 1
ATOM 824 O O . GLY A 1 104 ? 2.444 11.029 10.723 1.00 83.00 104 GLY A O 1
ATOM 825 N N . LEU A 1 105 ? 0.493 11.436 9.667 1.00 87.25 105 LEU A N 1
ATOM 826 C CA . LEU A 1 105 ? -0.409 11.185 10.791 1.00 87.25 105 LEU A CA 1
ATOM 827 C C . LEU A 1 105 ? -1.198 9.877 10.649 1.00 87.25 105 LEU A C 1
ATOM 829 O O . LEU A 1 105 ? -2.020 9.578 11.504 1.00 87.25 105 LEU A O 1
ATOM 833 N N . VAL A 1 106 ? -0.936 9.053 9.625 1.00 89.69 106 VAL A N 1
ATOM 834 C CA . VAL A 1 106 ? -1.649 7.775 9.402 1.00 89.69 106 VAL A CA 1
ATOM 835 C C . VAL A 1 106 ? -1.628 6.859 10.628 1.00 89.69 106 VAL A C 1
ATOM 837 O O . VAL A 1 106 ? -2.592 6.138 10.864 1.00 89.69 106 VAL A O 1
ATOM 840 N N . GLY A 1 107 ? -0.591 6.935 11.469 1.00 88.69 107 GLY A N 1
ATOM 841 C CA . GLY A 1 107 ? -0.540 6.212 12.743 1.00 88.69 107 GLY A CA 1
ATOM 842 C C . GLY A 1 107 ? -1.698 6.520 13.707 1.00 88.69 107 GLY A C 1
ATOM 843 O O . GLY A 1 107 ? -2.035 5.661 14.523 1.00 88.69 107 GLY A O 1
ATOM 844 N N . GLU A 1 108 ? -2.353 7.683 13.594 1.00 90.12 108 GLU A N 1
ATOM 845 C CA . GLU A 1 108 ? -3.532 8.054 14.394 1.00 90.12 108 GLU A CA 1
ATOM 846 C C . GLU A 1 108 ? -4.718 7.109 14.182 1.00 90.12 108 GLU A C 1
ATOM 848 O O . GLU A 1 108 ? -5.574 7.022 15.061 1.00 90.12 108 GLU A O 1
ATOM 853 N N . ILE A 1 109 ? -4.742 6.340 13.084 1.00 89.06 109 ILE A N 1
ATOM 854 C CA . ILE A 1 109 ? -5.763 5.311 12.848 1.00 89.06 109 ILE A CA 1
ATOM 855 C C . ILE A 1 109 ? -5.881 4.318 14.004 1.00 89.06 109 ILE A C 1
ATOM 857 O O . ILE A 1 109 ? -6.964 3.849 14.356 1.00 89.06 109 ILE A O 1
ATOM 861 N N . LYS A 1 110 ? -4.759 4.070 14.679 1.00 88.25 110 LYS A N 1
ATOM 862 C CA . LYS A 1 110 ? -4.687 3.186 15.839 1.00 88.25 110 LYS A CA 1
ATOM 863 C C . LYS A 1 110 ? -5.345 3.774 17.084 1.00 88.25 110 LYS A C 1
ATOM 865 O O . LYS A 1 110 ? -5.634 3.023 18.007 1.00 88.25 110 LYS A O 1
ATOM 870 N N . SER A 1 111 ? -5.577 5.083 17.144 1.00 87.56 111 SER A N 1
ATOM 871 C CA . SER A 1 111 ? -6.265 5.710 18.276 1.00 87.56 111 SER A CA 1
ATOM 872 C C . SER A 1 111 ? -7.754 5.368 18.279 1.00 87.56 111 SER A C 1
ATOM 874 O O . SER A 1 111 ? -8.329 5.152 19.343 1.00 87.56 111 SER A O 1
ATOM 876 N N . PHE A 1 112 ? -8.370 5.260 17.099 1.00 85.75 112 PHE A N 1
ATOM 877 C CA . PHE A 1 112 ? -9.783 4.896 16.958 1.00 85.75 112 PHE A CA 1
ATOM 878 C C . PHE A 1 112 ? -10.005 3.399 16.680 1.00 85.75 112 PHE A C 1
ATOM 880 O O . PHE A 1 112 ? -11.042 2.857 17.064 1.00 85.75 112 PHE A O 1
ATOM 887 N N . LEU A 1 113 ? -9.001 2.695 16.142 1.00 86.62 113 LEU A N 1
ATOM 888 C CA . LEU A 1 113 ? -8.995 1.235 15.956 1.00 86.62 113 LEU A CA 1
ATOM 889 C C . LEU A 1 113 ? -7.812 0.564 16.695 1.00 86.62 113 LEU A C 1
ATOM 891 O O . LEU A 1 113 ? -6.931 -0.030 16.071 1.00 86.62 113 LEU A O 1
ATOM 895 N N . PRO A 1 114 ? -7.747 0.646 18.042 1.00 84.50 114 PRO A N 1
ATOM 896 C CA . PRO A 1 114 ? -6.568 0.231 18.812 1.00 84.50 114 PRO A CA 1
ATOM 897 C C . PRO A 1 114 ? -6.343 -1.281 18.884 1.00 84.50 114 PRO A C 1
ATOM 899 O O . PRO A 1 114 ? -5.245 -1.713 19.234 1.00 84.50 114 PRO A O 1
ATOM 902 N N . LYS A 1 115 ? -7.372 -2.091 18.603 1.00 85.38 115 LYS A N 1
ATOM 903 C CA . LYS A 1 115 ? -7.307 -3.559 18.701 1.00 85.38 115 LYS A CA 1
ATOM 904 C C . LYS A 1 115 ? -6.943 -4.225 17.374 1.00 85.38 115 LYS A C 1
ATOM 906 O O . LYS A 1 115 ? -6.616 -5.408 17.360 1.00 85.38 115 LYS A O 1
ATOM 911 N N . GLN A 1 116 ? -7.025 -3.484 16.275 1.00 89.44 116 GLN A N 1
ATOM 912 C CA . GLN A 1 116 ? -6.863 -3.999 14.926 1.00 89.44 116 GLN A CA 1
ATOM 913 C C . GLN A 1 116 ? -5.386 -4.149 14.554 1.00 89.44 116 GLN A C 1
ATOM 915 O O . GLN A 1 116 ? -4.526 -3.359 14.955 1.00 89.44 116 GLN A O 1
ATOM 920 N N . VAL A 1 117 ? -5.094 -5.170 13.749 1.00 90.19 117 VAL A N 1
ATOM 921 C CA . VAL A 1 117 ? -3.758 -5.380 13.185 1.00 90.19 117 VAL A CA 1
ATOM 922 C C . VAL A 1 117 ? -3.504 -4.329 12.107 1.00 90.19 117 VAL A C 1
ATOM 924 O O . VAL A 1 117 ? -4.345 -4.12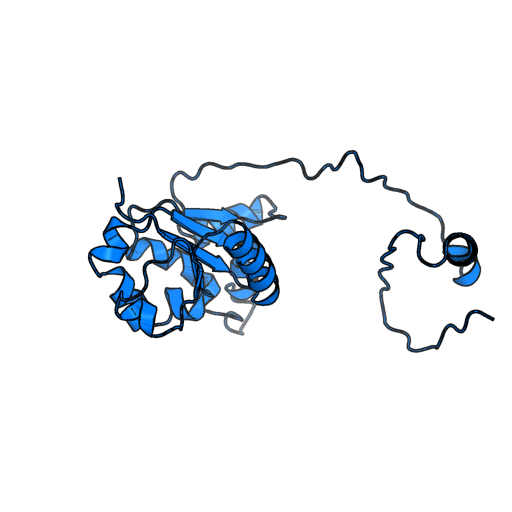8 11.233 1.00 90.19 117 VAL A O 1
ATOM 927 N N . LEU A 1 118 ? -2.334 -3.684 12.156 1.00 93.69 118 LEU A N 1
ATOM 928 C CA . LEU A 1 118 ? -1.858 -2.791 11.100 1.00 93.69 118 LEU A CA 1
ATOM 929 C C . LEU A 1 118 ? -0.737 -3.475 10.318 1.00 93.69 118 LEU A C 1
ATOM 931 O O . LEU A 1 118 ? 0.313 -3.793 10.880 1.00 93.69 118 LEU A O 1
ATOM 935 N N . LEU A 1 119 ? -0.963 -3.659 9.024 1.00 95.19 119 LEU A N 1
ATOM 936 C CA . LEU A 1 119 ? -0.002 -4.157 8.053 1.00 95.19 119 LEU A CA 1
ATOM 937 C C . LEU A 1 119 ? 0.569 -2.976 7.265 1.00 95.19 119 LEU A C 1
ATOM 939 O O . LEU A 1 119 ? -0.177 -2.205 6.675 1.00 95.19 119 LEU A O 1
ATOM 943 N N . ALA A 1 120 ? 1.890 -2.833 7.253 1.00 94.31 120 ALA A N 1
ATOM 944 C CA . ALA A 1 120 ? 2.592 -1.803 6.497 1.00 94.31 120 ALA A CA 1
ATOM 945 C C . ALA A 1 120 ? 3.343 -2.456 5.330 1.00 94.31 120 ALA A C 1
ATOM 947 O O . ALA A 1 120 ? 4.232 -3.277 5.562 1.00 94.31 120 ALA A O 1
ATOM 948 N N . LEU A 1 121 ? 2.984 -2.100 4.096 1.00 94.12 121 LEU A N 1
ATOM 949 C CA . LEU A 1 121 ? 3.524 -2.691 2.873 1.00 94.12 121 LEU A CA 1
ATOM 950 C C . LEU A 1 121 ? 4.413 -1.696 2.131 1.00 94.12 121 LEU A C 1
ATOM 952 O O . LEU A 1 121 ? 4.076 -0.525 1.959 1.00 94.12 121 LEU A O 1
ATOM 956 N N . THR A 1 122 ? 5.585 -2.161 1.707 1.00 91.94 122 THR A N 1
ATOM 957 C CA . THR A 1 122 ? 6.526 -1.361 0.927 1.00 91.94 122 THR A CA 1
ATOM 958 C C . THR A 1 122 ? 7.506 -2.255 0.180 1.00 91.94 122 THR A C 1
ATOM 960 O O . THR A 1 122 ? 7.965 -3.263 0.717 1.00 91.94 122 THR A O 1
ATOM 963 N N . ALA A 1 123 ? 7.837 -1.883 -1.057 1.00 89.12 123 ALA A N 1
ATOM 964 C CA . ALA A 1 123 ? 8.823 -2.604 -1.857 1.00 89.12 123 ALA A CA 1
ATOM 965 C C . ALA A 1 123 ? 10.273 -2.283 -1.450 1.00 89.12 123 ALA A C 1
ATOM 967 O O . ALA A 1 123 ? 11.144 -3.146 -1.541 1.00 89.12 123 ALA A O 1
ATOM 968 N N . THR A 1 124 ? 10.551 -1.049 -1.011 1.00 82.06 124 THR A N 1
ATOM 969 C CA . THR A 1 124 ? 11.923 -0.549 -0.832 1.00 82.06 124 THR A CA 1
ATOM 970 C C . THR A 1 124 ? 12.089 0.240 0.462 1.00 82.06 124 THR A C 1
ATOM 972 O O . THR A 1 124 ? 11.950 1.458 0.499 1.00 82.06 124 THR A O 1
ATOM 975 N N . ALA A 1 125 ? 12.493 -0.432 1.536 1.00 86.31 125 ALA A N 1
ATOM 976 C CA . ALA A 1 125 ? 12.840 0.240 2.784 1.00 86.31 125 ALA A CA 1
ATOM 977 C C . ALA A 1 125 ? 14.256 -0.131 3.228 1.00 86.31 125 ALA A C 1
ATOM 979 O O . ALA A 1 125 ? 14.527 -1.277 3.589 1.00 86.31 125 ALA A O 1
ATOM 980 N N . SER A 1 126 ? 15.155 0.859 3.241 1.00 88.94 126 SER A N 1
ATOM 981 C CA . SER A 1 126 ? 16.424 0.739 3.962 1.00 88.94 126 SER A CA 1
ATOM 982 C C . SER A 1 126 ? 16.157 0.565 5.467 1.00 88.94 126 SER A C 1
ATOM 984 O O . SER A 1 126 ? 15.077 0.937 5.943 1.00 88.94 126 SER A O 1
ATOM 986 N N . PRO A 1 127 ? 17.126 0.055 6.249 1.00 90.12 127 PRO A N 1
ATOM 987 C CA . PRO A 1 127 ? 16.969 -0.073 7.699 1.00 90.12 127 PRO A CA 1
ATOM 988 C C . PRO A 1 127 ? 16.542 1.239 8.380 1.00 90.12 127 PRO A C 1
ATOM 990 O O . PRO A 1 127 ? 15.586 1.249 9.152 1.00 90.12 127 PRO A O 1
ATOM 993 N N . SER A 1 128 ? 17.157 2.366 8.006 1.00 91.19 128 SER A N 1
ATOM 994 C CA . SER A 1 128 ? 16.826 3.688 8.553 1.00 91.19 128 SER A CA 1
ATOM 995 C C . SER A 1 128 ? 15.431 4.176 8.151 1.00 91.19 128 SER A C 1
ATOM 997 O O . SER A 1 128 ? 14.687 4.698 8.982 1.00 91.19 128 SER A O 1
ATOM 999 N N . THR A 1 129 ? 15.025 3.977 6.892 1.00 90.06 129 THR A N 1
ATOM 1000 C CA . THR A 1 129 ? 13.658 4.289 6.447 1.00 90.06 129 THR A CA 1
ATOM 1001 C C . THR A 1 129 ? 12.643 3.441 7.203 1.00 90.06 129 THR A C 1
ATOM 1003 O O . THR A 1 129 ? 11.610 3.947 7.631 1.00 90.06 129 THR A O 1
ATOM 1006 N N . ARG A 1 130 ? 12.942 2.164 7.438 1.00 90.62 130 ARG A N 1
ATOM 1007 C CA . ARG A 1 130 ? 12.056 1.266 8.177 1.00 90.62 130 ARG A CA 1
ATOM 1008 C C . ARG A 1 130 ? 11.846 1.710 9.623 1.00 90.62 130 ARG A C 1
ATOM 1010 O O . ARG A 1 130 ? 10.702 1.723 10.073 1.00 90.62 130 ARG A O 1
ATOM 1017 N N . GLU A 1 131 ? 12.893 2.130 10.327 1.00 90.88 131 GLU A N 1
ATOM 1018 C CA . GLU A 1 131 ? 12.767 2.710 11.675 1.00 90.88 131 GLU A CA 1
ATOM 1019 C C . GLU A 1 131 ? 11.844 3.932 11.692 1.00 90.88 131 GLU A C 1
ATOM 1021 O O . GLU A 1 131 ? 10.959 4.046 12.548 1.00 90.88 131 GLU A O 1
ATOM 1026 N N . LYS A 1 132 ? 11.980 4.810 10.693 1.00 91.12 132 LYS A N 1
ATOM 1027 C CA . LYS A 1 132 ? 11.074 5.948 10.520 1.00 91.12 132 LYS A CA 1
ATOM 1028 C C . LYS A 1 132 ? 9.628 5.504 10.284 1.00 91.12 132 LYS A C 1
ATOM 1030 O O . LYS A 1 132 ? 8.732 6.099 10.880 1.00 91.12 132 LYS A O 1
ATOM 1035 N N . ILE A 1 133 ? 9.390 4.457 9.481 1.00 91.62 133 ILE A N 1
ATOM 1036 C CA . ILE A 1 133 ? 8.039 3.923 9.205 1.00 91.62 133 ILE A CA 1
ATOM 1037 C C . ILE A 1 133 ? 7.407 3.445 10.512 1.00 91.62 133 ILE A C 1
ATOM 1039 O O . ILE A 1 133 ? 6.291 3.844 10.842 1.00 91.62 133 ILE A O 1
ATOM 1043 N N . ILE A 1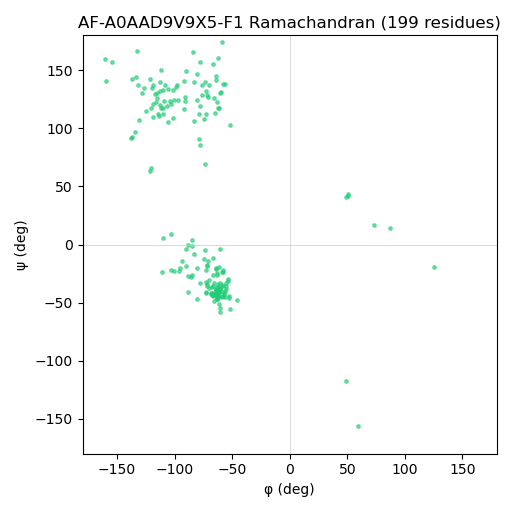 134 ? 8.133 2.619 11.271 1.00 91.25 134 ILE A N 1
ATOM 1044 C CA . ILE A 1 134 ? 7.671 2.056 12.549 1.00 91.25 134 ILE A CA 1
ATOM 1045 C C . ILE A 1 134 ? 7.269 3.178 13.505 1.00 91.25 134 ILE A C 1
ATOM 1047 O O . ILE A 1 134 ? 6.197 3.120 14.112 1.00 91.25 134 ILE A O 1
ATOM 1051 N N . LYS A 1 135 ? 8.106 4.218 13.600 1.00 90.19 135 LYS A N 1
ATOM 1052 C CA . LYS A 1 135 ? 7.848 5.384 14.446 1.00 90.19 135 LYS A CA 1
ATOM 1053 C C . LYS A 1 135 ? 6.637 6.187 13.963 1.00 90.19 135 LYS A C 1
ATOM 1055 O O . LYS A 1 135 ? 5.759 6.481 14.767 1.00 90.19 135 LYS A O 1
ATOM 1060 N N . SER A 1 136 ? 6.560 6.508 12.671 1.00 88.69 136 SER A N 1
ATOM 1061 C CA . SER A 1 136 ? 5.466 7.302 12.090 1.00 88.69 136 SER A CA 1
ATOM 1062 C C . SER A 1 136 ? 4.106 6.606 12.209 1.00 88.69 136 SER A C 1
ATOM 1064 O O . SER A 1 136 ? 3.115 7.245 12.554 1.00 88.69 136 SER A O 1
ATOM 1066 N N . LEU A 1 137 ? 4.058 5.286 12.013 1.00 90.69 137 LEU A N 1
ATOM 1067 C CA . LEU A 1 137 ? 2.835 4.489 12.152 1.00 90.69 137 LEU A CA 1
ATOM 1068 C C . LEU A 1 137 ? 2.559 4.039 13.596 1.00 90.69 137 LEU A C 1
ATOM 1070 O O . LEU A 1 137 ? 1.602 3.302 13.841 1.00 90.69 137 LEU A O 1
ATOM 1074 N N . SER A 1 138 ? 3.383 4.461 14.563 1.00 89.88 138 SER A N 1
ATOM 1075 C CA . SER A 1 138 ? 3.255 4.085 15.978 1.00 89.88 138 SER A CA 1
ATOM 1076 C C . SER A 1 138 ? 3.125 2.565 16.179 1.00 89.88 138 SER A C 1
ATOM 1078 O O . SER A 1 138 ? 2.298 2.070 16.959 1.00 89.88 138 SER A O 1
ATOM 1080 N N . LEU A 1 139 ? 3.916 1.793 15.430 1.00 88.94 139 LEU A N 1
ATOM 1081 C CA . LEU A 1 139 ? 3.934 0.334 15.497 1.00 88.94 139 LEU A CA 1
ATOM 1082 C C . LEU A 1 139 ? 4.683 -0.125 16.755 1.00 88.94 139 LEU A C 1
ATOM 1084 O O . LEU A 1 139 ? 5.797 0.305 17.030 1.00 88.94 139 LEU A O 1
ATOM 1088 N N . LYS A 1 140 ? 4.052 -1.010 17.533 1.00 85.50 140 LYS A N 1
ATOM 1089 C CA . LYS A 1 140 ? 4.619 -1.614 18.748 1.00 85.50 140 LYS A CA 1
ATOM 1090 C C . LYS A 1 140 ? 4.696 -3.121 18.529 1.00 85.50 140 LYS A C 1
ATOM 1092 O O . LYS A 1 140 ? 3.734 -3.684 18.016 1.00 85.50 140 LYS A O 1
ATOM 1097 N N . LYS A 1 141 ? 5.804 -3.760 18.928 1.00 85.00 141 LYS A N 1
ATOM 1098 C CA . LYS A 1 141 ? 6.024 -5.217 18.795 1.00 85.00 141 LYS A CA 1
ATOM 1099 C C . LYS A 1 141 ? 5.709 -5.759 17.383 1.00 85.00 141 LYS A C 1
ATOM 1101 O O . LYS A 1 141 ? 5.070 -6.797 17.252 1.00 85.00 141 LYS A O 1
ATOM 1106 N N . CYS A 1 142 ? 6.089 -5.043 16.322 1.00 87.38 142 CYS A N 1
ATOM 1107 C CA . CYS A 1 142 ? 5.759 -5.474 14.963 1.00 87.38 142 CYS A CA 1
ATOM 1108 C C . CYS A 1 142 ? 6.653 -6.626 14.490 1.00 87.38 142 CYS A C 1
ATOM 1110 O O . CYS A 1 142 ? 7.870 -6.607 14.680 1.00 87.38 142 CYS A O 1
ATOM 1112 N N . LEU A 1 143 ? 6.025 -7.602 13.834 1.00 91.44 143 LEU A N 1
ATOM 1113 C CA . LEU A 1 143 ? 6.715 -8.635 13.076 1.00 91.44 143 LEU A CA 1
ATOM 1114 C C . LEU A 1 143 ? 7.260 -8.031 11.785 1.00 91.44 143 LEU A C 1
ATOM 1116 O O . LEU A 1 143 ? 6.592 -7.241 11.117 1.00 91.44 143 LEU A O 1
ATOM 1120 N N . TYR A 1 144 ? 8.467 -8.440 11.426 1.00 88.06 144 TYR A N 1
ATOM 1121 C CA . TYR A 1 144 ? 9.138 -7.961 10.237 1.00 88.06 144 TYR A CA 1
ATOM 1122 C C . TYR A 1 144 ? 9.357 -9.096 9.258 1.00 88.06 144 TYR A C 1
ATOM 1124 O O . TYR A 1 144 ? 10.022 -10.077 9.583 1.00 88.06 144 TYR A O 1
ATOM 1132 N N . ILE A 1 145 ? 8.825 -8.928 8.053 1.00 91.06 145 ILE A N 1
ATOM 1133 C CA . ILE A 1 145 ? 8.947 -9.904 6.979 1.00 91.06 145 ILE A CA 1
ATOM 1134 C C . ILE A 1 145 ? 9.643 -9.206 5.817 1.00 91.06 145 ILE A C 1
ATOM 1136 O O . ILE A 1 145 ? 9.133 -8.225 5.282 1.00 91.06 145 ILE A O 1
ATOM 1140 N N . THR A 1 146 ? 10.819 -9.707 5.448 1.00 89.31 146 THR A N 1
ATOM 1141 C CA . THR A 1 146 ? 11.562 -9.244 4.275 1.00 89.31 146 THR A CA 1
ATOM 1142 C C . THR A 1 146 ? 11.639 -10.393 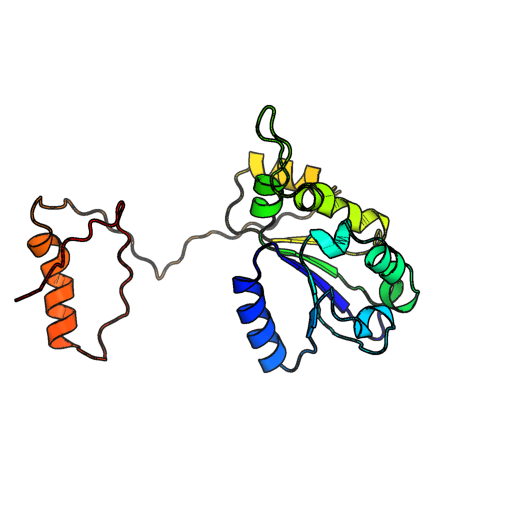3.285 1.00 89.31 146 THR A C 1
ATOM 1144 O O . THR A 1 146 ? 12.029 -11.500 3.647 1.00 89.31 146 THR A O 1
ATOM 1147 N N . VAL A 1 147 ? 11.296 -10.121 2.030 1.00 88.75 147 VAL A N 1
ATOM 1148 C CA . VAL A 1 147 ? 11.432 -11.080 0.932 1.00 88.75 147 VAL A CA 1
ATOM 1149 C C . VAL A 1 147 ? 12.571 -10.616 0.034 1.00 88.75 147 VAL A C 1
ATOM 1151 O O . VAL A 1 147 ? 12.705 -9.424 -0.239 1.00 88.75 147 VAL A O 1
ATOM 1154 N N . SER A 1 148 ? 13.415 -11.551 -0.408 1.00 85.81 148 SER A N 1
ATOM 1155 C CA . SER A 1 148 ? 14.488 -11.231 -1.350 1.00 85.81 148 SER A CA 1
ATOM 1156 C C . SER A 1 148 ? 13.892 -10.690 -2.656 1.00 85.81 148 SER A C 1
ATOM 1158 O O . SER A 1 148 ? 13.009 -11.337 -3.223 1.00 85.81 148 SER A O 1
ATOM 1160 N N . PRO A 1 149 ? 14.380 -9.550 -3.181 1.00 83.25 149 PRO A N 1
ATOM 1161 C CA . PRO A 1 149 ? 13.905 -9.008 -4.451 1.00 83.25 149 PRO A CA 1
ATOM 1162 C C . PRO A 1 149 ? 14.413 -9.810 -5.660 1.00 83.25 149 PRO A C 1
ATOM 1164 O O . PRO A 1 149 ? 14.050 -9.496 -6.793 1.00 83.25 149 PRO A O 1
ATOM 1167 N N . ASN A 1 150 ? 15.271 -10.818 -5.447 1.00 87.88 150 ASN A N 1
ATOM 1168 C CA . ASN A 1 150 ? 15.882 -11.583 -6.523 1.00 87.88 150 ASN A CA 1
ATOM 1169 C C . ASN A 1 150 ? 14.824 -12.303 -7.371 1.00 87.88 150 ASN A C 1
ATOM 1171 O O . ASN A 1 150 ? 14.128 -13.207 -6.904 1.00 87.88 150 ASN A O 1
ATOM 1175 N N . ARG A 1 151 ? 14.756 -11.944 -8.652 1.00 87.94 151 ARG A N 1
ATOM 1176 C CA . ARG A 1 151 ? 13.903 -12.604 -9.637 1.00 87.94 151 ARG A CA 1
ATOM 1177 C C . ARG A 1 151 ? 14.771 -13.460 -10.543 1.00 87.94 151 ARG A C 1
ATOM 1179 O O . ARG A 1 151 ? 15.443 -12.945 -11.426 1.00 87.94 151 ARG A O 1
ATOM 1186 N N . ARG A 1 152 ? 14.724 -14.782 -10.348 1.00 89.50 152 ARG A N 1
ATOM 1187 C CA . ARG A 1 152 ? 15.528 -15.757 -11.118 1.00 89.50 152 ARG A CA 1
ATOM 1188 C C . ARG A 1 152 ? 15.292 -15.693 -12.635 1.00 89.50 152 ARG A C 1
ATOM 1190 O O . ARG A 1 152 ? 16.142 -16.127 -13.401 1.00 89.50 152 ARG A O 1
ATOM 1197 N N . ASN A 1 153 ? 14.151 -15.157 -13.063 1.00 92.56 153 ASN A N 1
ATOM 1198 C CA . ASN A 1 153 ? 13.801 -14.944 -14.466 1.00 92.56 153 ASN A CA 1
ATOM 1199 C C . ASN A 1 153 ? 14.271 -13.588 -15.033 1.00 92.56 153 ASN A C 1
ATOM 1201 O O . ASN A 1 153 ? 14.024 -13.322 -16.206 1.00 92.56 153 ASN A O 1
ATOM 1205 N N . ILE A 1 154 ? 14.935 -12.737 -14.242 1.00 90.62 154 ILE A N 1
ATOM 1206 C CA . ILE A 1 154 ? 15.533 -11.479 -14.705 1.00 90.62 154 ILE A CA 1
ATOM 1207 C C . ILE A 1 154 ? 17.042 -11.669 -14.843 1.00 90.62 154 ILE A C 1
ATOM 1209 O O . ILE A 1 154 ? 17.735 -11.977 -13.876 1.00 90.62 154 ILE A O 1
ATOM 1213 N N . LYS A 1 155 ? 17.556 -11.455 -16.057 1.00 92.38 155 LYS A N 1
ATOM 1214 C CA . LYS A 1 155 ? 18.993 -11.457 -16.352 1.00 92.38 155 LYS A CA 1
ATOM 1215 C C . LYS A 1 155 ? 19.487 -10.016 -16.454 1.00 92.38 155 LYS A C 1
ATOM 1217 O O . LYS A 1 155 ? 18.861 -9.203 -17.128 1.00 92.38 155 LYS A O 1
ATOM 1222 N N . LEU A 1 156 ? 20.600 -9.712 -15.791 1.00 92.38 156 LEU A N 1
ATOM 1223 C CA . LEU A 1 156 ? 21.224 -8.389 -15.803 1.00 92.38 156 LEU A CA 1
ATOM 1224 C C . LEU A 1 156 ? 22.479 -8.422 -16.676 1.00 92.38 156 LEU A C 1
ATOM 1226 O O . LEU A 1 156 ? 23.302 -9.324 -16.539 1.00 92.38 156 LEU A O 1
ATOM 1230 N N . PHE A 1 157 ? 22.629 -7.425 -17.546 1.00 90.69 157 PHE A N 1
ATOM 1231 C CA . PHE A 1 157 ? 23.788 -7.268 -18.422 1.00 90.69 157 PHE A CA 1
ATOM 1232 C C . PHE A 1 157 ? 24.270 -5.819 -18.387 1.00 90.69 157 PHE A C 1
ATOM 1234 O O . PHE A 1 157 ? 23.461 -4.894 -18.316 1.00 90.69 157 PHE A O 1
ATOM 1241 N N . VAL A 1 158 ? 25.587 -5.626 -18.466 1.00 93.44 158 VAL A N 1
ATOM 1242 C CA . VAL A 1 158 ? 26.218 -4.311 -18.621 1.00 93.44 158 VAL A CA 1
ATOM 1243 C C . VAL A 1 158 ? 26.982 -4.329 -19.934 1.00 93.44 158 VAL A C 1
ATOM 1245 O O . VAL A 1 158 ? 27.849 -5.176 -20.137 1.00 93.44 158 VAL A O 1
ATOM 1248 N N . LEU A 1 159 ? 26.636 -3.414 -20.835 1.00 89.38 159 LEU A N 1
ATOM 1249 C CA . LEU A 1 159 ? 27.221 -3.328 -22.169 1.00 89.38 159 LEU A CA 1
ATOM 1250 C C . LEU A 1 159 ? 27.852 -1.953 -22.365 1.00 89.38 159 LEU A C 1
ATOM 1252 O O . LEU A 1 159 ? 27.310 -0.940 -21.924 1.00 89.38 159 LEU A O 1
ATOM 1256 N N . LYS A 1 160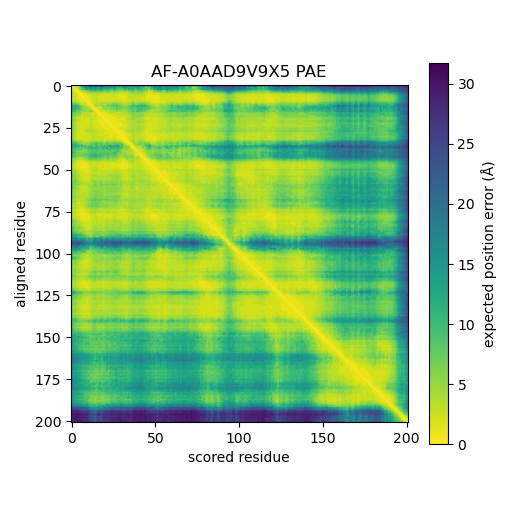 ? 28.995 -1.917 -23.053 1.00 90.56 160 LYS A N 1
ATOM 1257 C CA . LYS A 1 160 ? 29.583 -0.661 -23.520 1.00 90.56 160 LYS A CA 1
ATOM 1258 C C . LYS A 1 160 ? 28.733 -0.126 -24.671 1.00 90.56 160 LYS A C 1
ATOM 1260 O O . LYS A 1 160 ? 28.453 -0.849 -25.621 1.00 90.56 160 LYS A O 1
ATOM 1265 N N . VAL A 1 161 ? 28.340 1.137 -24.570 1.00 89.38 161 VAL A N 1
ATOM 1266 C CA . VAL A 1 161 ? 27.435 1.804 -25.511 1.00 89.38 161 VAL A CA 1
ATOM 1267 C C . VAL A 1 161 ? 28.261 2.634 -26.499 1.00 89.38 161 VAL A C 1
ATOM 1269 O O . VAL A 1 161 ? 29.214 3.306 -26.098 1.00 89.38 161 VAL A O 1
ATOM 1272 N N . ALA A 1 162 ? 27.932 2.562 -27.789 1.00 89.56 162 ALA A N 1
ATOM 1273 C CA . ALA A 1 162 ? 28.518 3.412 -28.824 1.00 89.56 162 ALA A CA 1
ATOM 1274 C C . ALA A 1 162 ? 27.889 4.814 -28.801 1.00 89.56 162 ALA A C 1
ATOM 1276 O O . ALA A 1 162 ? 26.756 4.979 -28.356 1.00 89.56 162 ALA A O 1
ATOM 1277 N N . ILE A 1 163 ? 28.598 5.820 -29.323 1.00 86.88 163 ILE A N 1
ATOM 1278 C CA . ILE A 1 163 ? 28.053 7.184 -29.457 1.00 86.88 163 ILE A CA 1
ATOM 1279 C C . ILE A 1 163 ? 26.817 7.178 -30.374 1.00 86.88 163 ILE A C 1
ATOM 1281 O O . ILE A 1 163 ? 25.838 7.865 -30.101 1.00 86.88 163 ILE A O 1
ATOM 1285 N N . ASP A 1 164 ? 26.838 6.357 -31.428 1.00 86.12 164 ASP A N 1
ATOM 1286 C CA . ASP A 1 164 ? 25.702 6.181 -32.329 1.00 86.12 164 ASP A CA 1
ATOM 1287 C C . ASP A 1 164 ? 24.633 5.254 -31.722 1.00 86.12 164 ASP A C 1
ATOM 1289 O O . ASP A 1 164 ? 24.818 4.041 -31.574 1.00 86.12 164 ASP A O 1
ATOM 1293 N N . ILE A 1 165 ? 23.480 5.846 -31.408 1.00 83.50 165 ILE A N 1
ATOM 1294 C CA . ILE A 1 165 ? 22.288 5.186 -30.861 1.00 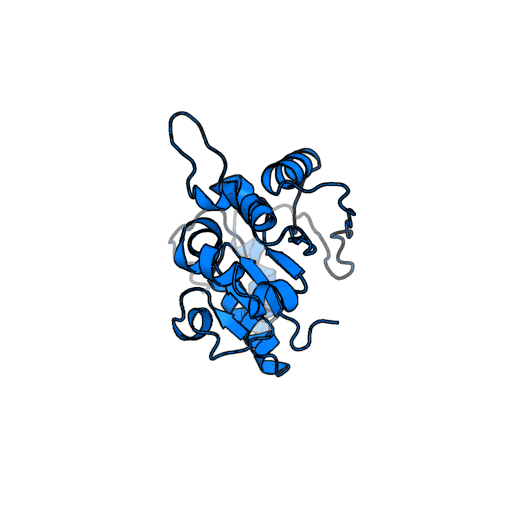83.50 165 ILE A CA 1
ATOM 1295 C C . ILE A 1 165 ? 21.776 4.077 -31.790 1.00 83.50 165 ILE A C 1
ATOM 1297 O O . ILE A 1 165 ? 21.335 3.029 -31.306 1.00 83.50 165 ILE A O 1
ATOM 1301 N N . SER A 1 166 ? 21.879 4.262 -33.107 1.00 84.81 166 SER A N 1
ATOM 1302 C CA . SER A 1 166 ? 21.387 3.309 -34.109 1.00 84.81 166 SER A CA 1
ATOM 1303 C C . SER A 1 166 ? 22.103 1.966 -33.995 1.00 84.81 166 SER A C 1
ATOM 1305 O O . SER A 1 166 ? 21.488 0.908 -34.135 1.00 84.81 166 SER A O 1
ATOM 1307 N N . VAL A 1 167 ? 23.399 1.996 -33.669 1.00 88.06 167 VAL A N 1
ATOM 1308 C CA . VAL A 1 167 ? 24.201 0.790 -33.431 1.00 88.06 167 VAL A CA 1
ATOM 1309 C C . VAL A 1 167 ? 23.726 0.072 -32.169 1.00 88.06 167 VAL A C 1
ATOM 1311 O O . VAL A 1 167 ? 23.556 -1.148 -32.186 1.00 88.06 167 VAL A O 1
ATOM 1314 N N . ASN A 1 168 ? 23.451 0.822 -31.100 1.00 88.69 168 ASN A N 1
ATOM 1315 C CA . ASN A 1 168 ? 23.060 0.265 -29.803 1.00 88.69 168 ASN A CA 1
ATOM 1316 C C . ASN A 1 168 ? 21.693 -0.436 -29.837 1.00 88.69 168 ASN A C 1
ATOM 1318 O O . ASN A 1 168 ? 21.517 -1.460 -29.177 1.00 88.69 168 ASN A O 1
ATOM 1322 N N . PHE A 1 169 ? 20.739 0.078 -30.620 1.00 90.56 169 PHE A N 1
ATOM 1323 C CA . PHE A 1 169 ? 19.383 -0.482 -30.732 1.00 90.56 169 PHE A CA 1
ATOM 1324 C C . PHE A 1 169 ? 19.147 -1.289 -32.016 1.00 90.56 169 PHE A C 1
ATOM 1326 O O . PHE A 1 169 ? 18.024 -1.722 -32.281 1.00 90.56 169 PHE A O 1
ATOM 1333 N N . LYS A 1 170 ? 20.200 -1.568 -32.796 1.00 90.81 170 LYS A N 1
ATOM 1334 C CA . LYS A 1 170 ? 20.107 -2.362 -34.033 1.00 90.81 170 LYS A CA 1
ATOM 1335 C C . LYS A 1 170 ? 19.481 -3.739 -33.813 1.00 90.81 170 LYS A C 1
ATOM 1337 O O . LYS A 1 170 ? 18.779 -4.244 -34.687 1.00 90.81 170 LYS A O 1
ATOM 1342 N N . TRP A 1 171 ? 19.748 -4.360 -32.664 1.00 90.50 171 TRP A N 1
ATOM 1343 C CA . TRP A 1 171 ? 19.154 -5.647 -32.295 1.00 90.50 171 TRP A CA 1
ATOM 1344 C C . TRP A 1 171 ? 17.626 -5.541 -32.189 1.00 90.50 171 TRP A C 1
ATOM 1346 O O . TRP A 1 171 ? 16.927 -6.356 -32.783 1.00 90.50 171 TRP A O 1
ATOM 1356 N N . LEU A 1 172 ? 17.121 -4.486 -31.545 1.00 91.06 172 LEU A N 1
ATOM 1357 C CA . LEU A 1 172 ? 15.693 -4.269 -31.343 1.00 91.06 172 LEU A CA 1
ATOM 1358 C C . LEU A 1 172 ? 14.990 -3.966 -32.668 1.00 91.06 172 LEU A C 1
ATOM 1360 O O . LEU A 1 172 ? 13.938 -4.530 -32.948 1.00 91.06 172 LEU A O 1
ATOM 1364 N N . ALA A 1 173 ? 15.599 -3.139 -33.526 1.00 91.12 173 ALA A N 1
ATOM 1365 C CA . ALA A 1 173 ? 15.066 -2.857 -34.862 1.00 91.12 173 ALA A CA 1
ATOM 1366 C C . ALA A 1 173 ? 14.939 -4.135 -35.714 1.00 91.12 173 ALA A C 1
ATOM 1368 O O . ALA A 1 173 ? 13.943 -4.335 -36.416 1.00 91.12 173 ALA A O 1
ATOM 1369 N N . ARG A 1 174 ? 15.929 -5.035 -35.625 1.00 92.50 174 ARG A N 1
ATOM 1370 C CA . ARG A 1 174 ? 15.900 -6.340 -36.303 1.00 92.50 174 ARG A CA 1
ATOM 1371 C C . ARG A 1 174 ? 14.815 -7.258 -35.742 1.00 92.50 174 ARG A C 1
ATOM 1373 O O . ARG A 1 174 ? 14.104 -7.880 -36.529 1.00 92.50 174 ARG A O 1
ATOM 1380 N N . GLU A 1 175 ? 14.677 -7.343 -34.420 1.00 92.69 175 GLU A N 1
ATOM 1381 C CA . GLU A 1 175 ? 13.633 -8.159 -33.786 1.00 92.69 175 GLU A CA 1
ATOM 1382 C C . GLU A 1 175 ? 12.231 -7.662 -34.137 1.00 92.69 175 GLU A C 1
ATOM 1384 O O . GLU A 1 175 ? 11.402 -8.457 -34.580 1.00 92.69 175 GLU A O 1
ATOM 1389 N N . LEU A 1 176 ? 11.995 -6.350 -34.056 1.00 92.69 176 LEU A N 1
ATOM 1390 C CA . LEU A 1 176 ? 10.728 -5.731 -34.448 1.00 92.69 176 LEU A CA 1
ATOM 1391 C C . LEU A 1 176 ? 10.385 -6.017 -35.914 1.00 92.69 176 LEU A C 1
ATOM 1393 O O . LEU A 1 176 ? 9.257 -6.402 -36.219 1.00 92.69 176 LEU A O 1
ATOM 1397 N N . SER A 1 177 ? 11.362 -5.897 -36.818 1.00 92.75 177 SER A N 1
ATOM 1398 C CA . SER A 1 177 ? 11.159 -6.165 -38.250 1.00 92.75 177 SER A CA 1
ATOM 1399 C C . SER A 1 177 ? 10.786 -7.625 -38.525 1.00 92.75 177 SER A C 1
ATOM 1401 O O . SER A 1 177 ? 9.969 -7.905 -39.405 1.00 92.75 177 SER A O 1
ATOM 1403 N N . LYS A 1 178 ? 11.378 -8.558 -37.767 1.00 95.00 178 LYS A N 1
ATOM 1404 C CA . LYS A 1 178 ? 11.176 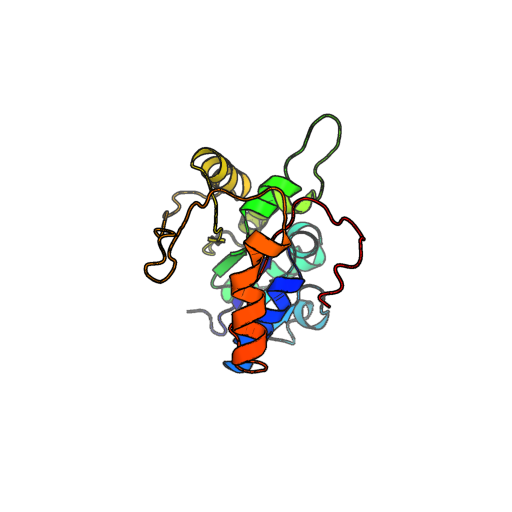-10.002 -37.933 1.00 95.00 178 LYS A CA 1
ATOM 1405 C C . LYS A 1 178 ? 9.879 -10.493 -37.289 1.00 95.00 178 LYS A C 1
ATOM 1407 O O . LYS A 1 178 ? 9.161 -11.268 -37.909 1.00 95.00 178 LYS A O 1
ATOM 1412 N N . MET A 1 179 ? 9.604 -10.078 -36.054 1.00 93.38 179 MET A N 1
ATOM 1413 C CA . MET A 1 179 ? 8.513 -10.620 -35.234 1.00 93.38 179 MET A CA 1
ATOM 1414 C C . MET A 1 179 ? 7.228 -9.792 -35.312 1.00 93.38 179 MET A C 1
ATOM 1416 O O . MET A 1 179 ? 6.149 -10.305 -35.024 1.00 93.38 179 MET A O 1
ATOM 1420 N N . ARG A 1 180 ? 7.314 -8.520 -35.721 1.00 90.38 180 ARG A N 1
ATOM 1421 C CA . ARG A 1 180 ? 6.168 -7.610 -35.860 1.00 90.38 180 ARG A CA 1
ATOM 1422 C C . ARG A 1 180 ? 5.280 -7.631 -34.606 1.00 90.38 180 ARG A C 1
ATOM 1424 O O . ARG A 1 180 ? 5.749 -7.280 -33.528 1.00 90.38 180 ARG A O 1
ATOM 1431 N N . ALA A 1 181 ? 4.023 -8.058 -34.734 1.00 91.19 181 ALA A N 1
ATOM 1432 C CA . ALA A 1 181 ? 3.048 -8.101 -33.645 1.00 91.19 181 ALA A CA 1
ATOM 1433 C C . ALA A 1 181 ? 3.425 -9.069 -32.507 1.00 91.19 181 ALA A C 1
ATOM 1435 O O . ALA A 1 181 ? 2.950 -8.900 -31.387 1.00 91.19 181 ALA A O 1
ATOM 1436 N N . GLU A 1 182 ? 4.289 -10.051 -32.772 1.00 93.19 182 GLU A N 1
ATOM 1437 C CA . GLU A 1 182 ? 4.754 -11.023 -31.777 1.00 93.19 182 GLU A CA 1
ATOM 1438 C C . GLU A 1 182 ? 6.022 -10.565 -31.043 1.00 93.19 182 GLU A C 1
ATOM 1440 O O . GLU A 1 182 ? 6.492 -11.249 -30.133 1.00 93.19 182 GL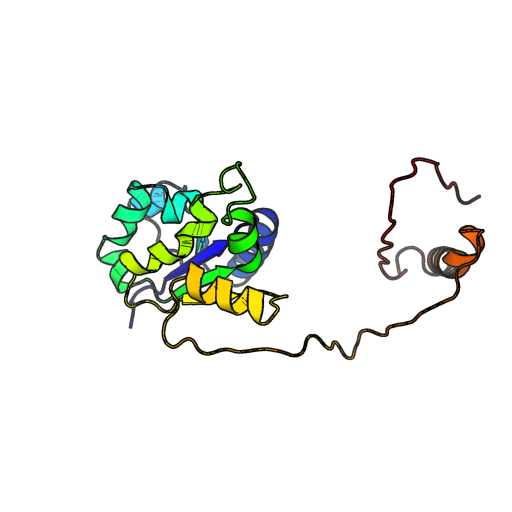U A O 1
ATOM 1445 N N . CYS A 1 183 ? 6.602 -9.419 -31.422 1.00 90.00 183 CYS A N 1
ATOM 1446 C CA . CYS A 1 183 ? 7.810 -8.914 -30.782 1.00 90.00 183 CYS A CA 1
ATOM 1447 C C . CYS A 1 183 ? 7.567 -8.673 -29.280 1.00 90.00 183 CYS A C 1
ATOM 1449 O O . CYS A 1 183 ? 6.596 -7.998 -28.915 1.00 90.00 183 CYS A O 1
ATOM 1451 N N . PRO A 1 184 ? 8.453 -9.160 -28.389 1.00 90.12 184 PRO A N 1
ATOM 1452 C CA . PRO A 1 184 ? 8.333 -8.909 -26.963 1.00 90.12 184 PRO A CA 1
ATOM 1453 C C . PRO A 1 184 ? 8.278 -7.414 -26.648 1.00 90.12 184 PRO A C 1
ATOM 1455 O O . PRO A 1 184 ? 9.039 -6.604 -27.188 1.00 90.12 184 PRO A O 1
ATOM 1458 N N . ARG A 1 185 ? 7.390 -7.043 -25.722 1.00 91.19 185 ARG A N 1
ATOM 1459 C CA . ARG A 1 185 ? 7.292 -5.662 -25.242 1.00 91.19 185 ARG A CA 1
ATOM 1460 C C . ARG A 1 185 ? 8.595 -5.275 -24.551 1.00 91.19 185 ARG A C 1
ATOM 1462 O O . ARG A 1 185 ? 8.989 -5.904 -23.572 1.00 91.19 185 ARG A O 1
ATOM 1469 N N . THR A 1 186 ? 9.222 -4.214 -25.045 1.00 89.81 186 THR A N 1
ATOM 1470 C CA . THR A 1 186 ? 10.491 -3.696 -24.527 1.00 89.81 186 THR A CA 1
ATOM 1471 C C . THR A 1 186 ? 10.284 -2.285 -23.996 1.00 89.81 186 THR A C 1
ATOM 1473 O O . THR A 1 186 ? 9.723 -1.438 -24.687 1.00 89.81 186 THR A O 1
ATOM 1476 N N . LEU A 1 187 ? 10.739 -2.029 -22.769 1.00 90.56 187 LEU A N 1
ATOM 1477 C CA . LEU A 1 187 ? 10.723 -0.703 -22.155 1.00 90.56 187 LEU A CA 1
ATOM 1478 C C . LEU A 1 187 ? 12.137 -0.119 -22.186 1.00 90.56 187 LEU A C 1
ATOM 1480 O O . LEU A 1 187 ? 13.071 -0.730 -21.669 1.00 90.56 187 LEU A O 1
ATOM 1484 N N . ILE A 1 188 ? 12.286 1.063 -22.782 1.00 88.50 188 ILE A N 1
ATOM 1485 C CA . ILE A 1 188 ? 13.557 1.790 -22.842 1.00 88.50 188 ILE A CA 1
ATOM 1486 C C . ILE A 1 188 ? 13.423 3.040 -21.982 1.00 88.50 188 ILE A C 1
ATOM 1488 O O . ILE A 1 188 ? 12.611 3.918 -22.263 1.00 88.50 188 ILE A O 1
ATOM 1492 N N . HIS A 1 189 ? 14.238 3.125 -20.936 1.00 86.19 189 HIS A N 1
ATOM 1493 C CA . HIS A 1 189 ? 14.327 4.318 -20.106 1.00 86.19 189 HIS A CA 1
ATOM 1494 C C . HIS A 1 189 ? 15.409 5.248 -20.654 1.00 86.19 189 HIS A C 1
ATOM 1496 O O . HIS A 1 189 ? 16.568 4.855 -20.780 1.00 86.19 189 HIS A O 1
ATOM 1502 N N . VAL A 1 190 ? 15.028 6.487 -20.959 1.00 85.56 190 VAL A N 1
ATOM 1503 C CA . VAL A 1 190 ? 15.936 7.554 -21.397 1.00 85.56 190 VAL A CA 1
ATOM 1504 C C . VAL A 1 190 ? 16.030 8.631 -20.321 1.00 85.56 190 VAL A C 1
ATOM 1506 O O . VAL A 1 190 ? 15.087 8.838 -19.559 1.00 85.56 190 VAL A O 1
ATOM 1509 N N . ARG A 1 191 ? 17.183 9.302 -20.235 1.00 81.88 191 ARG A N 1
ATOM 1510 C CA . ARG A 1 191 ? 17.442 10.316 -19.201 1.00 81.88 191 ARG A CA 1
ATOM 1511 C C . ARG A 1 191 ? 16.664 11.608 -19.444 1.00 81.88 191 ARG A C 1
ATOM 1513 O O . ARG A 1 191 ? 16.134 12.183 -18.502 1.00 81.88 191 ARG A O 1
ATOM 1520 N N . GLU A 1 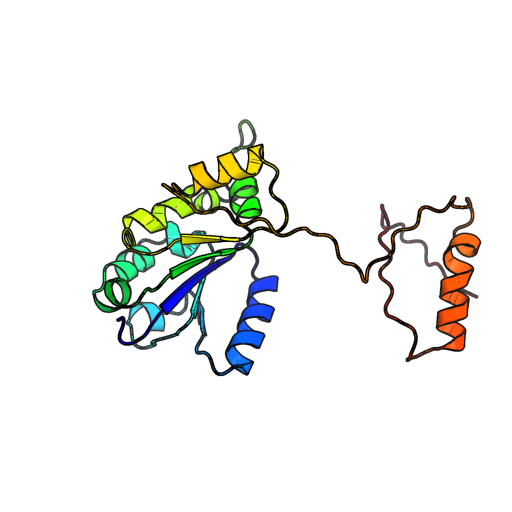192 ? 16.610 12.050 -20.695 1.00 82.12 192 GLU A N 1
ATOM 1521 C CA . GLU A 1 192 ? 15.957 13.288 -21.114 1.00 82.12 192 GLU A CA 1
ATOM 1522 C C . GLU A 1 192 ? 15.157 13.031 -22.390 1.00 82.12 192 GLU A C 1
ATOM 1524 O O . GLU A 1 192 ? 15.577 12.268 -23.263 1.00 82.12 192 GLU A O 1
ATOM 1529 N N . LEU A 1 193 ? 13.991 13.669 -22.487 1.00 70.50 193 LEU A N 1
ATOM 1530 C CA . LEU A 1 193 ? 13.194 13.682 -23.706 1.00 70.50 193 LEU A CA 1
ATOM 1531 C C . LEU A 1 193 ? 13.801 14.707 -24.658 1.00 70.50 193 LEU A C 1
ATOM 1533 O O . LEU A 1 193 ? 13.451 15.884 -24.631 1.00 70.50 193 LEU A O 1
ATOM 1537 N N . VAL A 1 194 ? 14.721 14.258 -25.503 1.00 62.09 194 VAL A N 1
ATOM 1538 C CA . VAL A 1 194 ? 15.139 15.054 -26.654 1.00 62.09 194 VAL A CA 1
ATOM 1539 C C . VAL A 1 194 ? 14.118 14.789 -27.754 1.00 62.09 194 VAL A C 1
ATOM 1541 O O . VAL A 1 194 ? 14.083 13.697 -28.318 1.00 62.09 194 VAL A O 1
ATOM 1544 N N . VAL A 1 195 ? 13.248 15.764 -28.028 1.00 50.09 195 VAL A N 1
ATOM 1545 C CA . VAL A 1 195 ? 12.279 15.712 -29.135 1.00 50.09 195 VAL A CA 1
ATOM 1546 C C . VAL A 1 195 ? 13.035 15.911 -30.449 1.00 50.09 195 VAL A C 1
ATOM 1548 O O . VAL A 1 195 ? 12.928 16.941 -31.097 1.00 50.09 195 VAL A O 1
ATOM 1551 N N . ASN A 1 196 ? 13.843 14.928 -30.826 1.00 47.44 196 ASN A N 1
ATOM 1552 C CA . ASN A 1 196 ? 14.327 14.773 -32.186 1.00 47.44 196 ASN A CA 1
ATOM 1553 C C . ASN A 1 196 ? 13.699 13.481 -32.686 1.00 47.44 196 ASN A C 1
ATOM 1555 O O . ASN A 1 196 ? 13.983 12.401 -32.171 1.00 47.44 196 ASN A O 1
ATOM 1559 N N . SER A 1 197 ? 12.775 13.607 -33.632 1.00 40.53 197 SER A N 1
ATOM 1560 C CA . SER A 1 197 ? 12.133 12.491 -34.317 1.00 40.53 197 SER A CA 1
ATOM 1561 C C . SER A 1 197 ? 13.198 11.544 -34.870 1.00 40.53 197 SER A C 1
ATOM 1563 O O . SER A 1 197 ? 13.822 11.830 -35.889 1.00 40.53 197 SER A O 1
ATOM 1565 N N . VAL A 1 198 ? 13.418 10.418 -34.191 1.00 44.62 198 VAL A N 1
ATOM 1566 C CA . VAL A 1 198 ? 14.205 9.309 -34.732 1.00 44.62 198 VAL A CA 1
ATOM 1567 C C . VAL A 1 198 ? 13.297 8.574 -35.710 1.00 44.62 198 VAL A C 1
ATOM 1569 O O . VAL A 1 198 ? 12.583 7.640 -35.351 1.00 44.62 198 VAL A O 1
ATOM 1572 N N . THR A 1 199 ? 13.263 9.051 -36.949 1.00 36.84 199 THR A N 1
ATOM 1573 C CA . THR A 1 199 ? 12.740 8.281 -38.076 1.00 36.84 199 THR A CA 1
ATOM 1574 C C . THR A 1 199 ? 13.751 7.195 -38.411 1.00 36.84 199 THR A C 1
ATOM 1576 O O . THR A 1 199 ? 14.856 7.489 -38.862 1.00 36.84 199 THR A O 1
ATOM 1579 N N . PHE A 1 200 ? 13.376 5.941 -38.174 1.00 36.66 200 PHE A N 1
ATOM 1580 C CA . PHE A 1 200 ? 14.063 4.799 -38.763 1.00 36.66 200 PHE A CA 1
ATOM 1581 C C . PHE A 1 200 ? 13.643 4.735 -40.235 1.00 36.66 200 PHE A C 1
ATOM 1583 O O . PHE A 1 200 ? 12.483 4.446 -40.524 1.00 36.66 200 PHE A O 1
ATOM 1590 N N . SER A 1 201 ? 14.560 5.088 -41.135 1.00 33.97 201 SER A N 1
ATOM 1591 C CA . SER A 1 201 ? 14.442 4.882 -42.585 1.00 33.97 201 SER A CA 1
ATOM 1592 C C . SER A 1 201 ? 14.865 3.475 -42.977 1.00 33.97 201 SER A C 1
ATOM 1594 O O . SER A 1 201 ? 15.907 3.041 -42.427 1.00 33.97 201 SER A O 1
#

Foldseek 3Di:
DFPQAAEEEAEADPVVVVVVVVVCVVVVFFEEEQPPPCVLVVVDRGNYYYYYLCSCPPNVSNLVSLQDPNNQRRHAAYEYEQLLVLCQQCDDDPPDHRNDVSSLQCLCNCVSNVPHYYHYDHDDDDPVSVVSSCVSNVPDPDDDDDDDPDDPPDDDDDDDDDPDPCVVCVVVVVQCVVQPVNRDDDDDDDPDPPPDPPDDD

Nearest PDB structures (foldseek):
  8yrs-assembly1_A  TM=8.318E-01  e=1.256E-08  Homo sapiens
  7aud-assembly1_F  TM=7.145E-01  e=1.038E-08  Homo sapiens
  7a8r-assembly1_A  TM=7.724E-01  e=2.230E-08  Bos taurus
  8yrs-assembly1_B  TM=7.787E-01  e=2.230E-08  Homo sapiens
  6yhr-assembly1_A  TM=8.036E-01  e=1.247E-07  Homo sapiens

Mean predicted aligned error: 8.51 Å

Secondary structure (DSSP, 8-state):
--SS-EEEEE-S-HHHHHHHHHHHHHTT--EEETT-HHHHTT----SEEEE-HHHHHH-HHHHHHTTSHHHHHHEEEEEE-SHHHHHHHHS-BTTB--TTGGGGGGGGHHHHSTTSEEEE--S---HHHHHHHHHHTT--S----------TT------PPPS-HHHHTHHHHHHHHHHGGGSPP-----SS---------

InterPro domains:
  IPR014001 Helicase superfamily 1/2, ATP-binding domain [PS51192] (1-143)
  IPR027417 P-loop containing nucleoside triphosphate hydrolase [G3DSA:3.40.50.300] (2-150)
  IPR027417 P-loop containing nucleoside triphosphate hydrolase [SSF52540] (6-189)

Sequence (201 aa):
MPAFPLVIVVSPLSSIVKDQVGFLTNLGFEVAFIGEGDIIEGNIKPQFLYGSPEPIVGDIKFKEMFSHLHYRQNVAAIVCDEVQVFLFRGEKKDKKGPFRKWCGLVGEIKSFLPKQVLLALTATASPSTREKIIKSLSLKKCLYITVSPNRRNIKLFVLKVAIDISVNFKWLARELSKMRAECPRTLIHVRELVVNSVTFS

Solvent-accessible surface area (backbone atoms only — not comparable to full-atom values): 12249 Å² total; per-residue (Å²): 129,52,93,58,55,21,34,39,36,37,40,89,49,74,73,60,49,52,59,54,47,54,55,41,45,76,74,72,48,48,71,45,52,72,84,50,69,56,54,70,75,58,80,53,85,44,42,30,39,38,32,41,37,50,54,65,65,65,33,66,68,51,50,53,42,43,68,39,67,68,46,63,58,14,48,60,34,36,37,34,44,53,42,60,55,28,48,69,31,18,42,64,62,77,101,43,72,34,82,36,60,36,38,40,42,50,27,55,56,42,77,73,43,70,87,47,51,77,45,77,38,64,95,78,69,55,74,70,55,43,54,50,46,37,59,48,45,65,59,69,94,72,85,85,87,85,75,81,86,80,53,92,90,63,86,87,85,88,77,91,77,62,92,54,59,68,70,68,45,42,66,56,56,52,44,42,71,73,43,51,94,72,40,78,90,78,88,83,88,71,95,67,92,70,93,65,88,81,75,86,126

Organism: Acropora cervicornis (NCBI:txid6130)